Protein AF-A0A959PHQ9-F1 (afdb_monomer)

pLDDT: mean 73.98, std 21.12, range [24.84, 98.12]

Nearest PDB structures (foldseek):
  8h3a-assembly1_A  TM=4.394E-01  e=6.788E-02  Homo sapiens
  4lct-assembly1_A  TM=4.078E-01  e=4.880E-01  Arabidopsis thaliana
  8j8p-assembly1_C  TM=3.033E-01  e=2.342E-01  Saccharomyces eubayanus
  4d10-assembly1_I  TM=3.533E-01  e=3.880E-01  Homo sapiens
  6r7f-assembly1_A  TM=4.132E-01  e=8.861E-01  Homo sapiens

Solvent-accessible surface area (backbone atoms only — not comparable to full-atom values): 18669 Å² total; per-residue (Å²): 144,78,82,89,72,78,91,79,75,90,84,70,70,87,50,95,86,68,54,74,65,62,52,49,54,53,53,50,52,55,42,50,58,48,33,75,76,40,77,82,38,66,59,48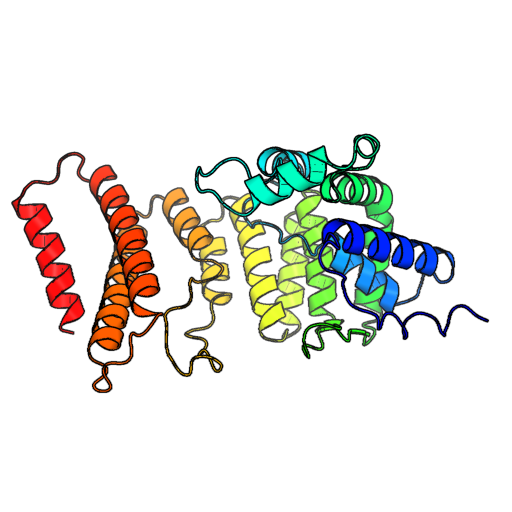,56,50,48,51,51,48,62,72,57,63,61,72,78,60,58,79,66,50,47,85,53,34,75,64,51,53,48,62,73,53,44,77,83,75,77,74,98,72,91,62,68,64,66,53,51,51,58,56,57,72,73,46,93,84,54,84,85,68,79,65,57,65,68,57,54,52,48,55,46,45,72,74,43,46,67,60,53,50,54,53,37,51,50,46,50,75,64,52,58,82,33,84,39,84,50,93,88,46,96,57,69,54,64,45,42,54,29,57,37,27,37,53,47,14,50,52,28,33,62,70,60,37,41,68,61,12,39,51,26,17,51,50,15,52,71,62,66,41,59,72,70,54,36,26,52,26,24,42,55,36,15,22,39,28,42,75,71,69,36,47,70,61,13,48,53,24,45,60,68,32,52,71,86,74,77,73,37,79,89,71,78,40,87,62,86,67,81,55,96,53,47,70,56,52,55,48,43,32,60,75,71,63,39,57,66,63,46,45,53,50,30,48,52,50,18,47,50,30,43,46,54,21,52,55,50,67,63,53,88,83,72,69,83,49,78,58,30,62,54,28,46,51,50,16,52,50,29,44,51,53,30,52,54,53,50,34,74,78,38,79,76,70,50,73,69,55,53,50,49,54,52,50,50,48,52,55,61,66,74,108

Secondary structure (DSSP, 8-state):
--STTSSS---S---TT--HHHHHHHHHHHHHHHHHH-TT-HHHHHHHHHHHH-S---TT--SSS-HHHHHHHTSTT------SHHHHHHHHHHT-TT-TT----HHHHHHHHHHHSHHHHHHHHHHHHHH---EEEE-SSS--EEEE-HHHHHHHHHHHHHHTT-HHHHHHHHHHHHHT---HHHHHHHHHHHHHHHHHTT-HHHHHHHHHHHS-S---BTTTTB------TTHHHHHHHHHHHT-HHHHHHHHHHHHHHHHHHHHHHH--TT----HHHHHHHHHHHHHHHHHHHHHHHHSSS--HHHHHHHHHHHHHHHH-

Foldseek 3Di:
DPPPPPPPDPPDDPDVPNDPLVVLVVVQVVLVVVCVVPVLDLQSLLVNLCSLCVPPPPLACALVCALVVVVVVPPPPDDDPDDDVVVVVVVVVVVDPPCPVPPPPVSVVSSVVCVVCVVVNLVNLVSCLVVQDFHFDDDPPDNDGPTRGNLNSLQSNLVSCRNNVVLVSSLVSLVVSCVVVDDLVSLLSSLSSNLSSCVNVVVLVSSLVSNVRSFPDFDQPPVVNDSDPPPTPCPVVNLVSCVSVVVLVVNLVVLLVQLLSLVLVLVVQVPPPPPPPPPVNVVSVVSSVVSVVVSVVSVCVVVVDDDPVRVVVSVVVSVVSSVD

Radius of gyration: 23.58 Å; Cα contacts (8 Å, |Δi|>4): 271; chains: 1; bounding box: 59×50×62 Å

Mean predicted aligned error: 11.57 Å

Sequence (324 aa):
MACALYLLTFSSEAQPGFDPDDFRSLSFHAVLDSLEEDPHNPKFMWQLSQMVFSVEIHPFTSPEKSISAYIDRYQPFGSSKQDSVFAYFRQMCDMCPNRREWIRNPAIEMNAFLIKHIDELFEDLDWLIEHEPVVEQTSFYYTFVREGNLAAYLIQRGKLHFMTGNTEQALTDFTHALNAQPGKVYYAEACVAAAACHFHKNEFEEALGFIDLAEPVIEYNNLLQTTIPKHYNFEEVRIHLWTQMGDHEQLEGYLFNRWVEYLRHYYDALAEPDGTVNYNAENLLRQAREYENRYYEQVRKRIPEPTREEWVAILQMVVTAMEQ

Structure (mmCIF, N/CA/C/O backbone):
data_AF-A0A959PHQ9-F1
#
_entry.id   AF-A0A959PHQ9-F1
#
loop_
_atom_site.group_PDB
_atom_site.id
_atom_site.type_symbol
_atom_site.label_atom_id
_atom_site.label_alt_id
_atom_site.label_comp_id
_atom_site.label_asym_id
_atom_site.label_entity_id
_atom_site.label_seq_id
_atom_site.pdbx_PDB_ins_code
_atom_site.Cartn_x
_atom_site.Cartn_y
_atom_site.Cartn_z
_atom_site.occupancy
_atom_site.B_iso_or_equiv
_atom_site.auth_seq_id
_atom_site.auth_comp_id
_atom_site.auth_asym_id
_atom_site.auth_atom_id
_atom_site.pdbx_PDB_model_num
ATOM 1 N N . MET A 1 1 ? 28.538 11.932 -31.437 1.00 33.50 1 MET A N 1
ATOM 2 C CA . MET A 1 1 ? 29.513 12.041 -30.320 1.00 33.50 1 MET A CA 1
ATOM 3 C C . MET A 1 1 ? 29.443 13.411 -29.617 1.00 33.50 1 MET A C 1
ATOM 5 O O . MET A 1 1 ? 30.464 13.927 -29.182 1.00 33.50 1 MET A O 1
ATOM 9 N N . ALA A 1 2 ? 28.242 13.998 -29.487 1.00 25.66 2 ALA A N 1
ATOM 10 C CA . ALA A 1 2 ? 28.012 15.297 -28.839 1.00 25.66 2 ALA A CA 1
ATOM 11 C C . ALA A 1 2 ? 26.676 15.372 -28.056 1.00 25.66 2 ALA A C 1
ATOM 13 O O . ALA A 1 2 ? 26.262 16.464 -27.691 1.00 25.66 2 ALA A O 1
ATOM 14 N N . CYS A 1 3 ? 26.039 14.232 -27.747 1.00 27.39 3 CYS A N 1
ATOM 15 C CA . CYS A 1 3 ? 24.859 14.164 -26.864 1.00 27.39 3 CYS A CA 1
ATOM 16 C C . CYS A 1 3 ? 25.226 13.842 -25.397 1.00 27.39 3 CYS A C 1
ATOM 18 O O . CYS A 1 3 ? 24.374 13.807 -24.521 1.00 27.39 3 CYS A O 1
ATOM 20 N N . ALA A 1 4 ? 26.520 13.688 -25.085 1.00 29.66 4 ALA A N 1
ATOM 21 C CA . ALA A 1 4 ? 27.005 13.255 -23.770 1.00 29.66 4 ALA A CA 1
ATOM 22 C C . ALA A 1 4 ? 27.343 14.394 -22.779 1.00 29.66 4 ALA A C 1
ATOM 24 O O . ALA A 1 4 ? 28.067 14.158 -21.816 1.00 29.66 4 ALA A O 1
ATOM 25 N N . LEU A 1 5 ? 26.867 15.632 -22.987 1.00 24.84 5 LEU A N 1
ATOM 26 C CA . LEU A 1 5 ? 27.241 16.758 -22.108 1.00 24.84 5 LEU A CA 1
ATOM 27 C C . LEU A 1 5 ? 26.114 17.704 -21.660 1.00 24.84 5 LEU A C 1
ATOM 29 O O . LEU A 1 5 ? 26.410 18.669 -20.963 1.00 24.84 5 LEU A O 1
ATOM 33 N N . TYR A 1 6 ? 24.842 17.434 -21.972 1.00 26.58 6 TYR A N 1
ATOM 34 C CA . TYR A 1 6 ? 23.741 18.369 -21.663 1.00 26.58 6 TYR A CA 1
ATOM 35 C C . TYR A 1 6 ? 22.737 17.912 -20.592 1.00 26.58 6 TYR A C 1
ATOM 37 O O . TYR A 1 6 ? 21.673 18.502 -20.453 1.00 26.58 6 TYR A O 1
ATOM 45 N N . LEU A 1 7 ? 23.104 16.931 -19.761 1.00 30.09 7 LEU A N 1
ATOM 46 C CA . LEU A 1 7 ? 22.346 16.563 -18.551 1.00 30.09 7 LEU A CA 1
ATOM 47 C C . LEU A 1 7 ? 22.880 17.222 -17.259 1.00 30.09 7 LEU A C 1
ATOM 49 O O . LEU A 1 7 ? 22.422 16.887 -16.172 1.00 30.09 7 LEU A O 1
ATOM 53 N N . LEU A 1 8 ? 23.835 18.163 -17.350 1.00 26.94 8 LEU A N 1
ATOM 54 C CA . LEU A 1 8 ? 24.541 18.726 -16.183 1.00 26.94 8 LEU A CA 1
ATOM 55 C C . LEU A 1 8 ? 24.449 20.251 -15.986 1.00 26.94 8 LEU A C 1
ATOM 57 O O . LEU A 1 8 ? 25.118 20.785 -15.106 1.00 26.94 8 LEU A O 1
ATOM 61 N N . THR A 1 9 ? 23.577 20.964 -16.700 1.00 29.38 9 THR A N 1
ATOM 62 C CA . THR A 1 9 ? 23.295 22.383 -16.402 1.00 29.38 9 THR A CA 1
ATOM 63 C C . THR A 1 9 ? 21.831 22.739 -16.655 1.00 29.38 9 THR A C 1
ATOM 65 O O . THR A 1 9 ? 21.512 23.426 -17.617 1.00 29.38 9 THR A O 1
ATOM 68 N N . PHE A 1 10 ? 20.939 22.326 -15.756 1.00 34.03 10 PHE A N 1
ATOM 69 C CA . PHE A 1 10 ? 19.703 23.075 -15.489 1.00 34.03 10 PHE A CA 1
ATOM 70 C C . PHE A 1 10 ? 19.737 23.579 -14.041 1.00 34.03 10 PHE A C 1
ATOM 72 O O . PHE A 1 10 ? 18.873 23.308 -13.216 1.00 34.03 10 PHE A O 1
ATOM 79 N N . SER A 1 11 ? 20.806 24.323 -13.734 1.00 32.97 11 SER A N 1
ATOM 80 C CA . SER A 1 11 ? 20.856 25.257 -12.616 1.00 32.97 11 SER A CA 1
ATOM 81 C C . SER A 1 11 ? 20.457 26.642 -13.126 1.00 32.97 11 SER A C 1
ATOM 83 O O . SER A 1 11 ? 21.297 27.464 -13.486 1.00 32.97 11 SER A O 1
ATOM 85 N N . SER A 1 12 ? 19.165 26.907 -13.158 1.00 26.64 12 SER A N 1
ATOM 86 C CA . SER A 1 12 ? 18.654 28.249 -12.903 1.00 26.64 12 SER A CA 1
ATOM 87 C C . SER A 1 12 ? 17.207 28.057 -12.513 1.00 26.64 12 SER A C 1
ATOM 89 O O . SER A 1 12 ? 16.392 27.813 -13.390 1.00 26.64 12 SER A O 1
ATOM 91 N N . GLU A 1 13 ? 16.971 28.054 -11.201 1.00 32.03 13 GLU A N 1
ATOM 92 C CA . GLU A 1 13 ? 15.701 28.361 -10.544 1.00 32.03 13 GLU A CA 1
ATOM 93 C C . GLU A 1 13 ? 14.464 27.822 -11.273 1.00 32.03 13 GLU A C 1
ATOM 95 O O . GLU A 1 13 ? 14.050 28.375 -12.290 1.00 32.03 13 GLU A O 1
ATOM 100 N N . ALA A 1 14 ? 13.795 26.811 -10.706 1.00 35.97 14 ALA A N 1
ATOM 101 C CA . ALA A 1 14 ? 12.357 26.695 -10.921 1.00 35.97 14 ALA A CA 1
ATOM 102 C C . ALA A 1 14 ? 11.762 28.063 -10.557 1.00 35.97 14 ALA A C 1
ATOM 104 O O . ALA A 1 14 ? 11.619 28.398 -9.380 1.00 35.97 14 ALA A O 1
ATOM 105 N N . GLN A 1 15 ? 11.564 28.910 -11.569 1.00 35.09 15 GLN A N 1
ATOM 106 C CA . GLN A 1 15 ? 11.041 30.242 -11.363 1.00 35.09 15 GLN A CA 1
ATOM 107 C C . GLN A 1 15 ? 9.663 30.059 -10.729 1.00 35.09 15 GLN A C 1
ATOM 109 O O . GLN A 1 15 ? 8.960 29.103 -11.079 1.00 35.09 15 GLN A O 1
ATOM 114 N N . PRO A 1 16 ? 9.257 30.927 -9.791 1.00 33.28 16 PRO A N 1
ATOM 115 C CA . PRO A 1 16 ? 7.892 30.915 -9.291 1.00 33.28 16 PRO A CA 1
ATOM 116 C C . PRO A 1 16 ? 6.919 30.897 -10.483 1.00 33.28 16 PRO A C 1
ATOM 118 O O . PRO A 1 16 ? 6.881 31.852 -11.256 1.00 33.28 16 PRO A O 1
ATOM 121 N N . GLY A 1 17 ? 6.193 29.788 -10.667 1.00 45.41 17 GLY A N 1
ATOM 122 C CA . GLY A 1 17 ? 5.304 29.571 -11.816 1.00 45.41 17 GLY A CA 1
ATOM 123 C C . GLY A 1 17 ? 5.674 28.428 -12.773 1.00 45.41 17 GLY A C 1
ATOM 124 O O . GLY A 1 17 ? 4.981 28.272 -13.773 1.00 45.41 17 GLY A O 1
ATOM 125 N N . PHE A 1 18 ? 6.715 27.632 -12.501 1.00 41.50 18 PHE A N 1
ATOM 126 C CA . PHE A 1 18 ? 6.993 26.413 -13.276 1.00 41.50 18 PHE A CA 1
ATOM 127 C C . PHE A 1 18 ? 6.036 25.273 -12.885 1.00 41.50 18 PHE A C 1
ATOM 129 O O . PHE A 1 18 ? 5.930 24.938 -11.704 1.00 41.50 18 PHE A O 1
ATOM 136 N N . ASP A 1 19 ? 5.344 24.692 -13.866 1.00 54.09 19 ASP A N 1
ATOM 137 C CA . ASP A 1 19 ? 4.388 23.598 -13.666 1.00 54.09 19 ASP A CA 1
ATOM 138 C C . ASP A 1 19 ? 5.132 22.243 -13.575 1.00 54.09 19 ASP A C 1
ATOM 140 O O . ASP A 1 19 ? 5.888 21.897 -14.491 1.00 54.09 19 ASP A O 1
ATOM 144 N N . PRO A 1 20 ? 4.970 21.463 -12.488 1.00 49.44 20 PRO A N 1
ATOM 145 C CA . PRO A 1 20 ? 5.535 20.118 -12.375 1.00 49.44 20 PRO A CA 1
ATOM 146 C C . PRO A 1 20 ? 5.127 19.165 -13.510 1.00 49.44 20 PRO A C 1
ATOM 148 O O . PRO A 1 20 ? 5.899 18.263 -13.844 1.00 49.44 20 PRO A O 1
ATOM 151 N N . ASP A 1 21 ? 3.953 19.359 -14.113 1.00 51.59 21 ASP A N 1
ATOM 152 C CA . ASP A 1 21 ? 3.464 18.519 -15.207 1.00 51.59 21 ASP A CA 1
ATOM 153 C C . ASP A 1 21 ? 4.173 18.846 -16.534 1.00 51.59 21 ASP A C 1
ATOM 155 O O . ASP A 1 21 ? 4.591 17.927 -17.248 1.00 51.59 21 ASP A O 1
ATOM 159 N N . ASP A 1 22 ? 4.436 20.133 -16.806 1.00 58.94 22 ASP A N 1
ATOM 160 C CA . ASP A 1 22 ? 5.264 20.574 -17.944 1.00 58.94 22 ASP A CA 1
ATOM 161 C C . ASP A 1 22 ? 6.685 19.981 -17.836 1.00 58.94 22 ASP A C 1
ATOM 163 O O . ASP A 1 22 ? 7.265 19.522 -18.825 1.00 58.94 22 ASP A O 1
ATOM 167 N N . PHE A 1 23 ? 7.246 19.925 -16.621 1.00 61.34 23 PHE A N 1
ATOM 168 C CA . PHE A 1 23 ? 8.565 19.330 -16.379 1.00 61.34 23 PHE A CA 1
ATOM 169 C C . PHE A 1 23 ? 8.604 17.824 -16.681 1.00 61.34 23 PHE A C 1
ATOM 171 O O . PHE A 1 23 ? 9.570 17.327 -17.273 1.00 61.34 23 PHE A O 1
ATOM 178 N N . ARG A 1 24 ? 7.564 17.085 -16.275 1.00 61.69 24 ARG A N 1
ATOM 179 C CA . ARG A 1 24 ? 7.463 15.636 -16.511 1.00 61.69 24 ARG A CA 1
ATOM 180 C C . ARG A 1 24 ? 7.343 15.316 -17.995 1.00 61.69 24 ARG A C 1
ATOM 182 O O . ARG A 1 24 ? 8.049 14.428 -18.462 1.00 61.69 24 ARG A O 1
ATOM 189 N N . SER A 1 25 ? 6.520 16.064 -18.730 1.00 65.56 25 SER A N 1
ATOM 190 C CA . SER A 1 25 ? 6.373 15.900 -20.181 1.00 65.56 25 SER A CA 1
ATOM 191 C C . SER A 1 25 ? 7.695 16.152 -20.921 1.00 65.56 25 SER A C 1
ATOM 193 O O . SER A 1 25 ? 8.125 15.318 -21.718 1.00 65.56 25 SER A O 1
ATOM 195 N N . LEU A 1 26 ? 8.412 17.236 -20.596 1.00 70.12 26 LEU A N 1
ATOM 196 C CA . LEU A 1 26 ? 9.724 17.526 -21.193 1.00 70.12 26 LEU A CA 1
ATOM 197 C C . LEU A 1 26 ? 10.764 16.441 -20.886 1.00 70.12 26 LEU A C 1
ATOM 199 O O . LEU A 1 26 ? 11.524 16.042 -21.767 1.00 70.12 26 LEU A O 1
ATOM 203 N N . SER A 1 27 ? 10.783 15.948 -19.646 1.00 71.81 27 SER A N 1
ATOM 204 C CA . SER A 1 27 ? 11.688 14.868 -19.238 1.00 71.81 27 SER A CA 1
ATOM 205 C C . SER A 1 27 ? 11.380 13.564 -19.976 1.00 71.81 27 SER A C 1
ATOM 207 O O . SER A 1 27 ? 12.302 12.863 -20.381 1.00 71.81 27 SER A O 1
ATOM 209 N N . PHE A 1 28 ? 10.097 13.261 -20.178 1.00 73.25 28 PHE A N 1
ATOM 210 C CA . PHE A 1 28 ? 9.642 12.085 -20.911 1.00 73.25 28 PHE A CA 1
ATOM 211 C C . PHE A 1 28 ? 10.089 12.119 -22.375 1.00 73.25 28 PHE A C 1
ATOM 213 O O . PHE A 1 28 ? 10.723 11.175 -22.840 1.00 73.25 28 PHE A O 1
ATOM 220 N N . HIS A 1 29 ? 9.855 13.230 -23.079 1.00 73.25 29 HIS A N 1
ATOM 221 C CA . HIS A 1 29 ? 10.308 13.381 -24.464 1.00 73.25 29 HIS A CA 1
ATOM 222 C C . HIS A 1 29 ? 11.832 13.308 -24.599 1.00 73.25 29 HIS A C 1
ATOM 224 O O . HIS A 1 29 ? 12.322 12.620 -25.483 1.00 73.25 29 HIS A O 1
ATOM 230 N N . ALA A 1 30 ? 12.587 13.918 -23.681 1.00 76.62 30 ALA A N 1
ATOM 231 C CA . ALA A 1 30 ? 14.047 13.832 -23.704 1.00 76.62 30 ALA A CA 1
ATOM 232 C C . ALA A 1 30 ? 14.567 12.391 -23.532 1.00 76.62 30 ALA A C 1
ATOM 234 O O . ALA A 1 30 ? 15.577 12.024 -24.135 1.00 76.62 30 ALA A O 1
ATOM 235 N N . VAL A 1 31 ? 13.893 11.569 -22.719 1.00 77.44 31 VAL A N 1
ATOM 236 C CA . VAL A 1 31 ? 14.221 10.141 -22.584 1.00 77.44 31 VAL A CA 1
ATOM 237 C C . VAL A 1 31 ? 13.897 9.383 -23.870 1.00 77.44 31 VAL A C 1
ATOM 239 O O . VAL A 1 31 ? 14.725 8.587 -24.304 1.00 77.44 31 VAL A O 1
ATOM 242 N N . LEU A 1 32 ? 12.751 9.655 -24.504 1.00 75.50 32 LEU A N 1
ATOM 243 C CA . LEU A 1 32 ? 12.389 9.035 -25.784 1.00 75.50 32 LEU A CA 1
ATOM 244 C C . LEU A 1 32 ? 13.387 9.378 -26.892 1.00 75.50 32 LEU A C 1
ATOM 246 O O . LEU A 1 32 ? 13.911 8.466 -27.521 1.00 75.50 32 LEU A O 1
ATOM 250 N N . ASP A 1 33 ? 13.719 10.658 -27.068 1.00 79.69 33 ASP A N 1
ATOM 251 C CA . ASP A 1 33 ? 14.710 11.099 -28.059 1.00 79.69 33 ASP A CA 1
ATOM 252 C C . ASP A 1 33 ? 16.070 10.414 -27.820 1.00 79.69 33 ASP A C 1
ATOM 254 O O . ASP A 1 33 ? 16.763 10.016 -28.755 1.00 79.69 33 ASP A O 1
ATOM 258 N N . SER A 1 34 ? 16.447 10.220 -26.550 1.00 83.69 34 SER A N 1
ATOM 259 C CA . SER A 1 34 ? 17.692 9.532 -26.190 1.00 83.69 34 SER A CA 1
ATOM 260 C C . SER A 1 34 ? 17.655 8.030 -26.498 1.00 83.69 34 SER A C 1
ATOM 262 O O . SER A 1 34 ? 18.682 7.465 -26.872 1.00 83.69 34 SER A O 1
ATOM 264 N N . LEU A 1 35 ? 16.495 7.380 -26.360 1.00 78.38 35 LEU A N 1
ATOM 265 C CA . LEU A 1 35 ? 16.296 5.978 -26.745 1.00 78.38 35 LEU A CA 1
ATOM 266 C C . LEU A 1 35 ? 16.252 5.799 -28.265 1.00 78.38 35 LEU A C 1
ATOM 268 O O . LEU A 1 35 ? 16.704 4.772 -28.757 1.00 78.38 35 LEU A O 1
ATOM 272 N N . GLU A 1 36 ? 15.785 6.790 -29.030 1.00 82.00 36 GLU A N 1
ATOM 273 C CA . GLU A 1 36 ? 15.906 6.758 -30.494 1.00 82.00 36 GLU A CA 1
ATOM 274 C C . GLU A 1 36 ? 17.379 6.770 -30.943 1.00 82.00 36 GLU A C 1
ATOM 276 O O . GLU A 1 36 ? 17.738 6.111 -31.923 1.00 82.00 36 GLU A O 1
ATOM 281 N N . GLU A 1 37 ? 18.246 7.492 -30.222 1.00 88.56 37 GLU A N 1
ATOM 282 C CA . GLU A 1 37 ? 19.689 7.520 -30.491 1.00 88.56 37 GLU A CA 1
ATOM 283 C C . GLU A 1 37 ? 20.429 6.265 -29.992 1.00 88.56 37 GLU A C 1
ATOM 285 O O . GLU A 1 37 ? 21.365 5.806 -30.654 1.00 88.56 37 GLU A O 1
ATOM 290 N N . ASP A 1 38 ? 20.041 5.724 -28.832 1.00 90.06 38 ASP A N 1
ATOM 291 C CA . ASP A 1 38 ? 20.668 4.564 -28.183 1.00 90.06 38 ASP A CA 1
ATOM 292 C C . ASP A 1 38 ? 19.610 3.631 -27.547 1.00 90.06 38 ASP A C 1
ATOM 294 O O . ASP A 1 38 ? 19.384 3.685 -26.330 1.00 90.06 38 ASP A O 1
ATOM 298 N N . PRO A 1 39 ? 18.968 2.752 -28.349 1.00 85.50 39 PRO A N 1
ATOM 299 C CA . PRO A 1 39 ? 17.821 1.948 -27.907 1.00 85.50 39 PRO A CA 1
ATOM 300 C C . PRO A 1 39 ? 18.112 0.980 -26.761 1.00 85.50 39 PRO A C 1
ATOM 302 O O . PRO A 1 39 ? 17.210 0.599 -26.031 1.00 85.50 39 PRO A O 1
ATOM 305 N N . HIS A 1 40 ? 19.372 0.578 -26.579 1.00 86.00 40 HIS A N 1
ATOM 306 C CA . HIS A 1 40 ? 19.764 -0.404 -25.564 1.00 86.00 40 HIS A CA 1
ATOM 307 C C . HIS A 1 40 ? 20.443 0.234 -24.352 1.00 86.00 40 HIS A C 1
ATOM 309 O O . HIS A 1 40 ? 21.145 -0.441 -23.596 1.00 86.00 40 HIS A O 1
ATOM 315 N N . ASN A 1 41 ? 20.268 1.541 -24.149 1.00 89.31 41 ASN A N 1
ATOM 316 C CA . ASN A 1 41 ? 20.853 2.214 -23.004 1.00 89.31 41 ASN A CA 1
ATOM 317 C C . ASN A 1 41 ? 20.111 1.837 -21.704 1.00 89.31 41 ASN A C 1
ATOM 319 O O . ASN A 1 41 ? 18.978 2.287 -21.495 1.00 89.31 41 ASN A O 1
ATOM 323 N N . PRO A 1 42 ? 20.734 1.093 -20.766 1.00 82.19 42 PRO A N 1
ATOM 324 C CA . PRO A 1 42 ? 20.053 0.607 -19.562 1.00 82.19 42 PRO A CA 1
ATOM 325 C C . PRO A 1 42 ? 19.524 1.739 -18.682 1.00 82.19 42 PRO A C 1
ATOM 327 O O . PRO A 1 42 ? 18.502 1.592 -18.012 1.00 82.19 42 PRO A O 1
ATOM 330 N N . LYS A 1 43 ? 20.197 2.896 -18.693 1.00 83.31 43 LYS A N 1
ATOM 331 C CA . LYS A 1 43 ? 19.777 4.062 -17.919 1.00 83.31 43 LYS A CA 1
ATOM 332 C C . LYS A 1 43 ? 18.496 4.667 -18.482 1.00 83.31 43 LYS A C 1
ATOM 334 O O . LYS A 1 43 ? 17.607 4.984 -17.695 1.00 83.31 43 LYS A O 1
ATOM 339 N N . PHE A 1 44 ? 18.397 4.831 -19.801 1.00 83.94 44 PHE A N 1
ATOM 340 C CA . PHE A 1 44 ? 17.207 5.416 -20.419 1.00 83.94 44 PHE A CA 1
ATOM 341 C C . PHE A 1 44 ? 16.018 4.450 -20.392 1.00 83.94 44 PHE A C 1
ATOM 343 O O . PHE A 1 44 ? 14.925 4.890 -20.048 1.00 83.94 44 PHE A O 1
ATOM 350 N N . MET A 1 45 ? 16.234 3.143 -20.599 1.00 78.44 45 MET A N 1
ATOM 351 C CA . MET A 1 45 ? 15.188 2.119 -20.418 1.00 78.44 45 MET A CA 1
ATOM 352 C C . MET A 1 45 ? 14.652 2.120 -18.977 1.00 78.44 45 MET A C 1
ATOM 354 O O . MET A 1 45 ? 13.442 2.174 -18.733 1.00 78.44 45 MET A O 1
ATOM 358 N N . TRP A 1 46 ? 15.551 2.163 -17.986 1.00 82.88 46 TRP A N 1
ATOM 359 C CA . TRP A 1 46 ? 15.144 2.267 -16.586 1.00 82.88 46 TRP A CA 1
ATOM 360 C C . TRP A 1 46 ? 14.398 3.575 -16.290 1.00 82.88 46 TRP A C 1
ATOM 362 O O . TRP A 1 46 ? 13.364 3.560 -15.626 1.00 82.88 46 TRP A O 1
ATOM 372 N N . GLN A 1 47 ? 14.872 4.713 -16.801 1.00 79.00 47 GLN A N 1
ATOM 373 C CA . GLN A 1 47 ? 14.197 6.001 -16.619 1.00 79.00 47 GLN A CA 1
ATOM 374 C C . GLN A 1 47 ? 12.807 6.023 -17.257 1.00 79.00 47 GLN A C 1
ATOM 376 O O . GLN A 1 47 ? 11.874 6.503 -16.614 1.00 79.00 47 GLN A O 1
ATOM 381 N N . LEU A 1 48 ? 12.654 5.476 -18.464 1.00 79.94 48 LEU A N 1
ATOM 382 C CA . LEU A 1 48 ? 11.366 5.364 -19.139 1.00 79.94 48 LEU A CA 1
ATOM 383 C C . LEU A 1 48 ? 10.396 4.518 -18.312 1.00 79.94 48 LEU A C 1
ATOM 385 O O . LEU A 1 48 ? 9.294 4.981 -18.022 1.00 79.94 48 LEU A O 1
ATOM 389 N N . SER A 1 49 ? 10.820 3.336 -17.849 1.00 77.12 49 SER A N 1
ATOM 390 C CA . SER A 1 49 ? 9.968 2.491 -17.001 1.00 77.12 49 SER A CA 1
ATOM 391 C C . SER A 1 49 ? 9.581 3.201 -15.697 1.00 77.12 49 SER A C 1
ATOM 393 O O . SER A 1 49 ? 8.406 3.230 -15.343 1.00 77.12 49 SER A O 1
ATOM 395 N N . GLN A 1 50 ? 10.513 3.875 -15.014 1.00 76.31 50 GLN A N 1
ATOM 396 C CA . GLN A 1 50 ? 10.177 4.662 -13.823 1.00 76.31 50 GLN A CA 1
ATOM 397 C C . GLN A 1 50 ? 9.185 5.783 -14.129 1.00 76.31 50 GLN A C 1
ATOM 399 O O . GLN A 1 50 ? 8.284 6.001 -13.332 1.00 76.31 50 GLN A O 1
ATOM 404 N N . MET A 1 51 ? 9.309 6.490 -15.255 1.00 73.94 51 MET A N 1
ATOM 405 C CA . MET A 1 51 ? 8.348 7.533 -15.628 1.00 73.94 51 MET A CA 1
ATOM 406 C C . MET A 1 51 ? 6.963 6.937 -15.866 1.00 73.94 51 MET A C 1
ATOM 408 O O . MET A 1 51 ? 5.993 7.407 -15.273 1.00 73.94 51 MET A O 1
ATOM 412 N N . VAL A 1 52 ? 6.893 5.862 -16.648 1.00 71.00 52 VAL A N 1
ATOM 413 C CA . VAL A 1 52 ? 5.667 5.129 -16.976 1.00 71.00 52 VAL A CA 1
ATOM 414 C C . VAL A 1 52 ? 4.950 4.611 -15.722 1.00 71.00 52 VAL A C 1
ATOM 416 O O . VAL A 1 52 ? 3.737 4.772 -15.602 1.00 71.00 52 VAL A O 1
ATOM 419 N N . PHE A 1 53 ? 5.691 4.056 -14.761 1.00 69.62 53 PHE A N 1
ATOM 420 C CA . PHE A 1 53 ? 5.142 3.441 -13.545 1.00 69.62 53 PHE A CA 1
ATOM 421 C C . PHE A 1 53 ? 5.288 4.307 -12.281 1.00 69.62 53 PHE A C 1
ATOM 423 O O . PHE A 1 53 ? 5.055 3.822 -11.171 1.00 69.62 53 PHE A O 1
ATOM 430 N N . SER A 1 54 ? 5.670 5.584 -12.427 1.00 62.12 54 SER A N 1
ATOM 431 C CA . SER A 1 54 ? 5.722 6.561 -11.322 1.00 62.12 54 SER A CA 1
ATOM 432 C C . SER A 1 54 ? 4.335 6.913 -10.793 1.00 62.12 54 SER A C 1
ATOM 434 O O . SER A 1 54 ? 4.198 7.428 -9.684 1.00 62.12 54 SER A O 1
ATOM 436 N N . VAL A 1 55 ? 3.301 6.629 -11.585 1.00 52.31 55 VAL A N 1
ATOM 437 C CA . VAL A 1 55 ? 1.924 6.610 -11.120 1.00 52.31 55 VAL A CA 1
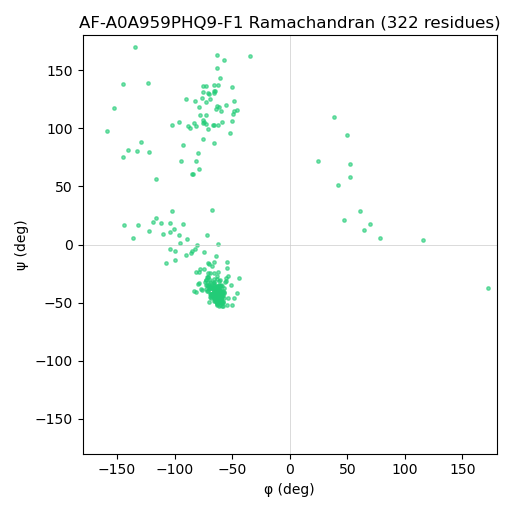ATOM 438 C C . VAL A 1 55 ? 1.766 5.330 -10.310 1.00 52.31 55 VAL A C 1
ATOM 440 O O . VAL A 1 55 ? 1.754 4.236 -10.872 1.00 52.31 55 VAL A O 1
ATOM 443 N N . GLU A 1 56 ? 1.706 5.466 -8.985 1.00 52.69 56 GLU A N 1
ATOM 444 C CA . GLU A 1 56 ? 1.447 4.341 -8.089 1.00 52.69 56 GLU A CA 1
ATOM 445 C C . GLU A 1 56 ? 0.238 3.557 -8.612 1.00 52.69 56 GLU A C 1
ATOM 447 O O . GLU A 1 56 ? -0.839 4.128 -8.814 1.00 52.69 56 GLU A O 1
ATOM 452 N N . ILE A 1 57 ? 0.413 2.251 -8.862 1.00 49.44 57 ILE A N 1
ATOM 453 C CA . ILE A 1 57 ? -0.736 1.374 -9.073 1.00 49.44 57 ILE A CA 1
ATOM 454 C C . ILE A 1 57 ? -1.503 1.421 -7.767 1.00 49.44 57 ILE A C 1
ATOM 456 O O . ILE A 1 57 ? -1.097 0.804 -6.783 1.00 49.44 57 ILE A O 1
ATOM 460 N N . HIS A 1 58 ? -2.603 2.166 -7.748 1.00 54.62 58 HIS A N 1
ATOM 461 C CA . HIS A 1 58 ? -3.508 2.085 -6.626 1.00 54.62 58 HIS A CA 1
ATOM 462 C C . HIS A 1 58 ? -4.003 0.632 -6.600 1.00 54.62 58 HIS A C 1
ATOM 464 O O . HIS A 1 58 ? -4.628 0.211 -7.584 1.00 54.62 58 HIS A O 1
ATOM 470 N N . PRO A 1 59 ? -3.744 -0.138 -5.526 1.00 47.69 59 PRO A N 1
ATOM 471 C CA . PRO A 1 59 ? -3.820 -1.608 -5.514 1.00 47.69 59 PRO A CA 1
ATOM 472 C C . PRO A 1 59 ? -5.214 -2.199 -5.801 1.00 47.69 59 PRO A C 1
ATOM 474 O O . PRO A 1 59 ? -5.386 -3.409 -5.826 1.00 47.69 59 PRO A O 1
ATOM 477 N N . PHE A 1 60 ? -6.218 -1.356 -6.049 1.00 54.56 60 PHE A N 1
ATOM 478 C CA . PHE A 1 60 ? -7.617 -1.736 -6.258 1.00 54.56 60 PHE A CA 1
ATOM 479 C C . PHE A 1 60 ? -8.249 -1.082 -7.484 1.00 54.56 60 PHE A C 1
ATOM 481 O O . PHE A 1 60 ? -9.475 -1.014 -7.619 1.00 54.56 60 PHE A O 1
ATOM 488 N N . THR A 1 61 ? -7.423 -0.549 -8.377 1.00 55.50 61 THR A N 1
ATOM 489 C CA . THR A 1 61 ? -7.885 -0.243 -9.726 1.00 55.50 61 THR A CA 1
ATOM 490 C C . THR A 1 61 ? -8.050 -1.564 -10.464 1.00 55.50 61 THR A C 1
ATOM 492 O O . THR A 1 61 ? -7.140 -2.384 -10.506 1.00 55.50 61 THR A O 1
ATOM 495 N N . SER A 1 62 ? -9.262 -1.823 -10.958 1.00 49.56 62 SER A N 1
ATOM 496 C CA . SER A 1 62 ? -9.533 -3.045 -11.715 1.00 49.56 62 SER A CA 1
ATOM 497 C C . SER A 1 62 ? -8.738 -2.995 -13.030 1.00 49.56 62 SER A C 1
ATOM 499 O O . SER A 1 62 ? -8.857 -1.995 -13.730 1.00 49.56 62 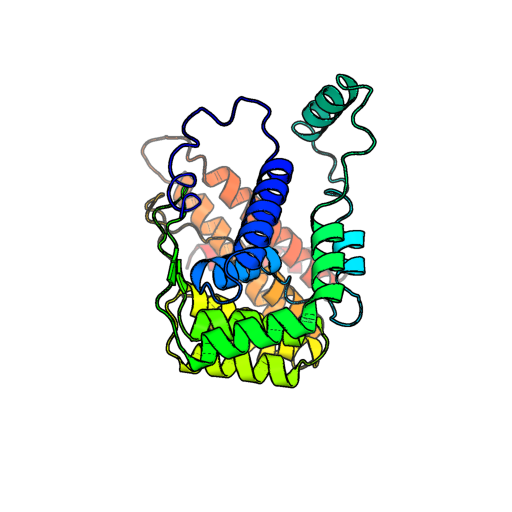SER A O 1
ATOM 501 N N . PRO A 1 63 ? -7.991 -4.050 -13.402 1.00 55.25 63 PRO A N 1
ATOM 502 C CA . PRO A 1 63 ? -7.352 -4.194 -14.713 1.00 55.25 63 PRO A CA 1
ATOM 503 C C . PRO A 1 63 ? -8.327 -3.967 -15.880 1.00 55.25 63 PRO A C 1
ATOM 505 O O . PRO A 1 63 ? -7.970 -3.388 -16.902 1.00 55.25 63 PRO A O 1
ATOM 508 N N . GLU A 1 64 ? -9.589 -4.380 -15.709 1.00 46.06 64 GLU A N 1
ATOM 509 C CA . GLU A 1 64 ? -10.659 -4.261 -16.708 1.00 46.06 64 GLU A CA 1
ATOM 510 C C . GLU A 1 64 ? -11.268 -2.852 -16.762 1.00 46.06 64 GLU A C 1
ATOM 512 O O . GLU A 1 64 ? -11.638 -2.356 -17.831 1.00 46.06 64 GLU A O 1
ATOM 517 N N . LYS A 1 65 ? -11.349 -2.163 -15.615 1.00 50.72 65 LYS A N 1
ATOM 518 C CA . LYS A 1 65 ? -11.619 -0.721 -15.570 1.00 50.72 65 LYS A CA 1
ATOM 519 C C . LYS A 1 65 ? -10.308 -0.021 -15.876 1.00 50.72 65 LYS A C 1
ATOM 521 O O . LYS A 1 65 ? -9.635 0.42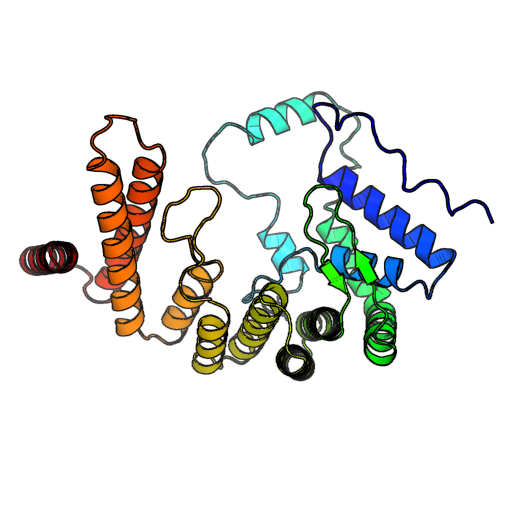6 -14.958 1.00 50.72 65 LYS A O 1
ATOM 526 N N . SER A 1 66 ? -9.985 0.008 -17.167 1.00 50.72 66 SER A N 1
ATOM 527 C CA . SER A 1 66 ? -8.727 0.479 -17.746 1.00 50.72 66 SER A CA 1
ATOM 528 C C . SER A 1 66 ? -8.078 1.655 -17.007 1.00 50.72 66 SER A C 1
ATOM 530 O O . SER A 1 66 ? -8.731 2.449 -16.333 1.00 50.72 66 SER A O 1
ATOM 532 N N . ILE A 1 67 ? -6.790 1.874 -17.250 1.00 47.28 67 ILE A N 1
ATOM 533 C CA . ILE A 1 67 ? -6.106 3.130 -16.909 1.00 47.28 67 ILE A CA 1
ATOM 534 C C . ILE A 1 67 ? -6.958 4.362 -17.299 1.00 47.28 67 ILE A C 1
ATOM 536 O O . ILE A 1 67 ? -6.924 5.362 -16.590 1.00 47.28 67 ILE A O 1
ATOM 540 N N . SER A 1 68 ? -7.814 4.277 -18.335 1.00 43.19 68 SER A N 1
ATOM 541 C CA . SER A 1 68 ? -8.814 5.311 -18.640 1.00 43.19 68 SER A CA 1
ATOM 542 C C . SER A 1 68 ? -9.827 5.528 -17.514 1.00 43.19 68 SER A C 1
ATOM 544 O O . SER A 1 68 ? -10.081 6.672 -17.193 1.00 43.19 68 SER A O 1
ATOM 546 N N . ALA A 1 69 ? -10.372 4.498 -16.865 1.00 48.91 69 ALA A N 1
ATOM 547 C CA . ALA A 1 69 ? -11.282 4.643 -15.727 1.00 48.91 69 ALA A CA 1
ATOM 548 C C . ALA A 1 69 ? -10.576 5.177 -14.469 1.00 48.91 69 ALA A C 1
ATOM 550 O O . ALA A 1 69 ? -11.190 5.904 -13.686 1.00 48.91 69 ALA A O 1
ATOM 551 N N . TYR A 1 70 ? -9.294 4.843 -14.272 1.00 47.59 70 TYR A N 1
ATOM 552 C CA . TYR A 1 70 ? -8.458 5.483 -13.252 1.00 47.59 70 TYR A CA 1
ATOM 553 C C . TYR A 1 70 ? -8.290 6.977 -13.559 1.00 47.59 70 TYR A C 1
ATOM 555 O O . TYR A 1 70 ? -8.620 7.811 -12.725 1.00 47.59 70 TYR A O 1
ATOM 563 N N . ILE A 1 71 ? -7.905 7.330 -14.786 1.00 44.12 71 ILE A N 1
ATOM 564 C CA . ILE A 1 71 ? -7.761 8.719 -15.243 1.00 44.12 71 ILE A CA 1
ATOM 565 C C . ILE A 1 71 ? -9.101 9.475 -15.246 1.00 44.12 71 ILE A C 1
ATOM 567 O O . ILE A 1 71 ? -9.128 10.647 -14.895 1.00 44.12 71 ILE A O 1
ATOM 571 N N . ASP A 1 72 ? -10.217 8.828 -15.579 1.00 47.97 72 ASP A N 1
ATOM 572 C CA . ASP A 1 72 ? -11.560 9.420 -15.587 1.00 47.97 72 ASP A CA 1
ATOM 573 C C . ASP A 1 72 ? -12.053 9.678 -14.157 1.00 47.97 72 ASP A C 1
ATOM 575 O O . ASP A 1 72 ? -12.697 10.693 -13.889 1.00 47.97 72 ASP A O 1
ATOM 579 N N . ARG A 1 73 ? -11.710 8.795 -13.206 1.00 45.56 73 ARG A N 1
ATOM 580 C CA . ARG A 1 73 ? -11.956 8.999 -11.769 1.00 45.56 73 ARG A CA 1
ATOM 581 C C . ARG A 1 73 ? -11.046 10.080 -11.177 1.00 45.56 73 ARG A C 1
ATOM 583 O O . ARG A 1 73 ? -11.451 10.751 -10.232 1.00 45.56 73 ARG A O 1
ATOM 590 N N . TYR A 1 74 ? -9.865 10.265 -11.763 1.00 43.09 74 TYR A N 1
ATOM 591 C CA . TYR A 1 74 ? -8.898 11.322 -11.465 1.00 43.09 74 TYR A CA 1
ATOM 592 C C . TYR A 1 74 ? -8.914 12.462 -12.511 1.00 43.09 74 TYR A C 1
ATOM 594 O O . TYR A 1 74 ? -7.915 13.164 -12.683 1.00 43.09 74 TYR A O 1
ATOM 602 N N . GLN A 1 75 ? -10.063 12.721 -13.161 1.00 39.72 75 GLN A N 1
ATOM 603 C CA . GLN A 1 75 ? -10.358 14.045 -13.730 1.00 39.72 75 GLN A CA 1
ATOM 604 C C . GLN A 1 75 ? -10.103 15.087 -12.627 1.00 39.72 75 GLN A C 1
ATOM 606 O O . GLN A 1 75 ? -10.458 14.836 -11.472 1.00 39.72 75 GLN A O 1
ATOM 611 N N . PRO A 1 76 ? -9.425 16.204 -12.950 1.00 35.97 76 PRO A N 1
ATOM 612 C CA . PRO A 1 76 ? -8.468 16.866 -12.062 1.00 35.97 76 PRO A CA 1
ATOM 613 C C . PRO A 1 76 ? -9.056 17.041 -10.669 1.00 35.97 76 PRO A C 1
ATOM 615 O O . PRO A 1 76 ? -10.050 17.750 -10.545 1.00 35.97 76 PRO A O 1
ATOM 618 N N . PHE A 1 77 ? -8.470 16.377 -9.663 1.00 34.75 77 PHE A N 1
ATOM 619 C CA . PHE A 1 77 ? -8.754 16.559 -8.233 1.00 34.75 77 PHE A CA 1
ATOM 620 C C . PHE A 1 77 ? -10.159 17.131 -7.953 1.00 34.75 77 PHE A C 1
ATOM 622 O O . PHE A 1 77 ? -10.333 18.305 -7.619 1.00 34.75 77 PHE A O 1
ATOM 629 N N . GLY A 1 78 ? -11.185 16.307 -8.169 1.00 30.64 78 GLY A N 1
ATOM 630 C CA . GLY A 1 78 ? -12.580 16.703 -8.024 1.00 30.64 78 GLY A CA 1
ATOM 631 C C . GLY A 1 78 ? -12.967 17.027 -6.579 1.00 30.64 78 GLY A C 1
ATOM 632 O O . GLY A 1 78 ? -13.254 16.142 -5.782 1.00 30.64 78 GLY A O 1
ATOM 633 N N . SER A 1 79 ? -13.062 18.325 -6.287 1.00 32.38 79 SER A N 1
ATOM 634 C CA . SER A 1 79 ? -14.046 18.939 -5.385 1.00 32.38 79 SER A CA 1
ATOM 635 C C . SER A 1 79 ? -14.187 18.362 -3.967 1.00 32.38 79 SER A C 1
ATOM 637 O O . SER A 1 79 ? -15.265 17.903 -3.586 1.00 32.38 79 SER A O 1
ATOM 639 N N . SER A 1 80 ? -13.180 18.544 -3.114 1.00 33.41 80 SER A N 1
ATOM 640 C CA . SER A 1 80 ? -13.499 18.958 -1.745 1.00 33.41 80 SER A CA 1
ATOM 641 C C . SER A 1 80 ? -13.502 20.490 -1.718 1.00 33.41 80 SER A C 1
ATOM 643 O O . SER A 1 80 ? -12.585 21.158 -2.193 1.00 33.41 80 SER A O 1
ATOM 645 N N . LYS A 1 81 ? -14.614 21.074 -1.263 1.00 36.28 81 LYS A N 1
ATOM 646 C CA . LYS A 1 81 ? -14.746 22.518 -1.041 1.00 36.28 81 LYS A CA 1
ATOM 647 C C . LYS A 1 81 ? -13.807 22.920 0.098 1.00 36.28 81 LYS A C 1
ATOM 649 O O . LYS A 1 81 ? -14.249 22.933 1.240 1.00 36.28 81 LYS A O 1
ATOM 654 N N . GLN A 1 82 ? -12.551 23.236 -0.190 1.00 34.56 82 GLN A N 1
ATOM 655 C CA . GLN A 1 82 ? -11.722 24.047 0.699 1.00 34.56 82 GLN A CA 1
ATOM 656 C C . GLN A 1 82 ? -10.653 24.789 -0.109 1.00 34.56 82 GLN A C 1
ATOM 658 O O . GLN A 1 82 ? -9.832 24.211 -0.817 1.00 34.56 82 GLN A O 1
ATOM 663 N N . ASP A 1 83 ? -10.769 26.110 -0.044 1.00 45.94 83 ASP A N 1
ATOM 664 C CA . ASP A 1 83 ? -10.095 27.113 -0.852 1.00 45.94 83 ASP A CA 1
ATOM 665 C C . ASP A 1 83 ? -8.602 27.271 -0.506 1.00 45.94 83 ASP A C 1
ATOM 667 O O . ASP A 1 83 ? -8.233 27.351 0.664 1.00 45.94 83 ASP A O 1
ATOM 671 N N . SER A 1 84 ? -7.744 27.372 -1.532 1.00 38.81 84 SER A N 1
ATOM 672 C CA . SER A 1 84 ? -6.620 28.341 -1.615 1.00 38.81 84 SER A CA 1
ATOM 673 C C . SER A 1 84 ? -5.710 28.088 -2.825 1.00 38.81 84 SER A C 1
ATOM 675 O O . SER A 1 84 ? -5.320 29.041 -3.493 1.00 38.81 84 SER A O 1
ATOM 677 N N . VAL A 1 85 ? -5.443 26.832 -3.195 1.00 34.00 85 VAL A N 1
ATOM 678 C CA . VAL A 1 85 ? -4.546 26.513 -4.328 1.00 34.00 85 VAL A CA 1
ATOM 679 C C . VAL A 1 85 ? -5.270 26.618 -5.676 1.00 34.00 85 VAL A C 1
ATOM 681 O O . VAL A 1 85 ? -4.762 27.218 -6.619 1.00 34.00 85 VAL A O 1
ATOM 684 N N . PHE A 1 86 ? -6.516 26.149 -5.762 1.00 35.56 86 PHE A N 1
ATOM 685 C CA . PHE A 1 86 ? -7.286 26.183 -7.013 1.00 35.56 86 PHE A CA 1
ATOM 686 C C . PHE A 1 86 ? -7.768 27.582 -7.426 1.00 35.56 86 PHE A C 1
ATOM 688 O O . PHE A 1 86 ? -7.861 27.864 -8.619 1.00 35.56 86 PHE A O 1
ATOM 695 N N . ALA A 1 87 ? -8.043 28.481 -6.473 1.00 40.81 87 ALA A N 1
ATOM 696 C CA . ALA A 1 87 ? -8.382 29.875 -6.783 1.00 40.81 87 ALA A CA 1
ATOM 697 C C . ALA A 1 87 ? -7.185 30.614 -7.406 1.00 40.81 87 ALA A C 1
ATOM 699 O O . ALA A 1 87 ? -7.354 31.374 -8.358 1.00 40.81 87 ALA A O 1
ATOM 700 N N . TYR A 1 88 ? -5.977 30.308 -6.926 1.00 39.69 88 TYR A N 1
ATOM 701 C CA . TYR A 1 88 ? -4.721 30.804 -7.478 1.00 39.69 88 TYR A CA 1
ATOM 702 C C . TYR A 1 88 ? -4.443 30.225 -8.879 1.00 39.69 88 TYR A C 1
ATOM 704 O O . TYR A 1 88 ? -4.134 30.975 -9.804 1.00 39.69 88 TYR A O 1
ATOM 712 N N . PHE A 1 89 ? -4.670 28.919 -9.081 1.00 36.38 89 PHE A N 1
ATOM 713 C CA . PHE A 1 89 ? -4.554 28.268 -10.396 1.00 36.38 89 PHE A CA 1
ATOM 714 C C . PHE A 1 89 ? -5.536 28.830 -11.431 1.00 36.38 89 PHE A C 1
ATOM 716 O O . PHE A 1 89 ? -5.149 29.113 -12.561 1.00 36.38 89 PHE A O 1
ATOM 723 N N . ARG A 1 90 ? -6.797 29.063 -11.053 1.00 43.72 90 ARG A N 1
ATOM 724 C CA . ARG A 1 90 ? -7.806 29.624 -11.967 1.00 43.72 90 ARG A CA 1
ATOM 725 C C . ARG A 1 90 ? -7.448 31.046 -12.402 1.00 43.72 90 ARG A C 1
ATOM 727 O O . ARG A 1 90 ? -7.543 31.367 -13.581 1.00 43.72 90 ARG A O 1
ATOM 734 N N . GLN A 1 91 ? -6.957 31.859 -11.466 1.00 45.31 91 GLN A N 1
ATOM 735 C CA . GLN A 1 91 ? -6.505 33.223 -11.736 1.00 45.31 91 GLN A CA 1
ATOM 736 C C . GLN A 1 91 ? -5.257 33.255 -12.637 1.00 45.31 91 GLN A C 1
ATOM 738 O O . GLN A 1 91 ? -5.136 34.144 -13.474 1.00 45.31 91 GLN A O 1
ATOM 743 N N . MET A 1 92 ? -4.368 32.262 -12.527 1.00 41.50 92 MET A N 1
ATOM 744 C CA . MET A 1 92 ? -3.210 32.080 -13.413 1.00 41.50 92 MET A CA 1
ATOM 745 C C . MET A 1 92 ? -3.613 31.629 -14.827 1.00 41.50 92 MET A C 1
ATOM 747 O O . MET A 1 92 ? -3.079 32.141 -15.811 1.00 41.50 92 MET A O 1
ATOM 751 N N . CYS A 1 93 ? -4.597 30.733 -14.955 1.00 44.31 93 CYS A N 1
ATOM 752 C CA . CYS A 1 93 ? -5.114 30.285 -16.252 1.00 44.31 93 CYS A CA 1
ATOM 753 C C . CYS A 1 93 ? -5.874 31.388 -17.010 1.00 44.31 93 CYS A C 1
ATOM 755 O O . CYS A 1 93 ? -5.759 31.479 -18.233 1.00 44.31 93 CYS A O 1
ATOM 757 N N . ASP A 1 94 ? -6.602 32.257 -16.303 1.00 47.56 94 ASP A N 1
ATOM 758 C CA . ASP A 1 94 ? -7.351 33.367 -16.910 1.00 47.56 94 ASP A CA 1
ATOM 759 C C . ASP A 1 94 ? -6.439 34.492 -17.454 1.00 47.56 94 ASP A C 1
ATOM 761 O O . ASP A 1 94 ? -6.876 35.298 -18.278 1.00 47.56 94 ASP A O 1
ATOM 765 N N . MET A 1 95 ? -5.157 34.529 -17.065 1.00 47.06 95 MET A N 1
ATOM 766 C CA . MET A 1 95 ? -4.169 35.504 -17.558 1.00 47.06 95 MET A CA 1
ATOM 767 C C . MET A 1 95 ? -3.471 35.097 -18.871 1.00 47.06 95 MET A C 1
ATOM 769 O O . MET A 1 95 ? -2.765 35.918 -19.458 1.00 47.06 95 MET A O 1
ATOM 773 N N . CYS A 1 96 ? -3.682 33.874 -19.376 1.00 44.03 96 CYS A N 1
ATOM 774 C CA . CYS A 1 96 ? -3.019 33.352 -20.581 1.00 44.03 96 CYS A CA 1
ATOM 775 C C . CYS A 1 96 ? -4.035 32.919 -21.661 1.00 44.03 96 CYS A C 1
ATOM 777 O O . CYS A 1 96 ? -4.283 31.724 -21.844 1.00 44.03 96 CYS A O 1
ATOM 779 N N . PRO A 1 97 ? -4.605 33.861 -22.440 1.00 46.69 97 PRO A N 1
ATOM 780 C CA . PRO A 1 97 ? -5.739 33.600 -23.335 1.00 46.69 97 PRO A CA 1
ATOM 781 C C . PRO A 1 97 ? -5.474 32.623 -24.502 1.00 46.69 97 PRO A C 1
ATOM 783 O O . PRO A 1 97 ? -6.430 32.175 -25.128 1.00 46.69 97 PRO A O 1
ATOM 786 N N . ASN A 1 98 ? -4.218 32.231 -24.762 1.00 47.66 98 ASN A N 1
ATOM 787 C CA . ASN A 1 98 ? -3.832 31.367 -25.891 1.00 47.66 98 ASN A CA 1
ATOM 788 C C . ASN A 1 98 ? -3.374 29.937 -25.511 1.00 47.66 98 ASN A C 1
ATOM 790 O O . ASN A 1 98 ? -2.887 29.219 -26.376 1.00 47.66 98 ASN A O 1
ATOM 794 N N . ARG A 1 99 ? -3.516 29.483 -24.253 1.00 49.06 99 ARG A N 1
ATOM 795 C CA . ARG A 1 99 ? -3.010 28.158 -23.797 1.00 49.06 99 ARG A CA 1
ATOM 796 C C . ARG A 1 99 ? -4.051 27.030 -23.689 1.00 49.06 99 ARG A C 1
ATOM 798 O O . ARG A 1 99 ? -3.754 25.978 -23.133 1.00 49.06 99 ARG A O 1
ATOM 805 N N . ARG A 1 100 ? -5.261 27.189 -24.238 1.00 47.03 100 ARG A N 1
ATOM 806 C CA . ARG A 1 100 ? -6.317 26.151 -24.154 1.00 47.03 100 ARG A CA 1
ATOM 807 C C . ARG A 1 100 ? -5.997 24.845 -24.899 1.00 47.03 100 ARG A C 1
ATOM 809 O O . ARG A 1 100 ? -6.650 23.846 -24.632 1.00 47.03 100 ARG A O 1
ATOM 816 N N . GLU A 1 101 ? -5.000 24.832 -25.782 1.00 44.25 101 GLU A N 1
ATOM 817 C CA . GLU A 1 101 ? -4.597 23.635 -26.541 1.00 44.25 101 GLU A CA 1
ATOM 818 C C . GLU A 1 101 ? -3.522 22.778 -25.839 1.00 44.25 101 GLU A C 1
ATOM 820 O O . GLU A 1 101 ? -3.254 21.667 -26.286 1.00 44.25 101 GLU A O 1
ATOM 825 N N . TRP A 1 102 ? -2.932 23.259 -24.735 1.00 45.16 102 TRP A N 1
ATOM 826 C CA . TRP A 1 102 ? -1.771 22.628 -24.080 1.00 45.16 102 TRP A CA 1
ATOM 827 C C . TRP A 1 102 ? -2.085 21.855 -22.799 1.00 45.16 102 TRP A C 1
ATOM 829 O O . TRP A 1 102 ? -1.205 21.192 -22.267 1.00 45.16 102 TRP A O 1
ATOM 839 N N . ILE A 1 103 ? -3.330 21.858 -22.320 1.00 49.38 103 ILE A N 1
ATOM 840 C CA . ILE A 1 103 ? -3.718 21.002 -21.188 1.00 49.38 103 ILE A CA 1
ATOM 841 C C . ILE A 1 103 ? -4.058 19.612 -21.734 1.00 49.38 103 ILE A C 1
ATOM 843 O O . ILE A 1 103 ? -5.196 19.144 -21.666 1.00 49.38 103 ILE A O 1
ATOM 847 N N . ARG A 1 104 ? -3.076 18.961 -22.360 1.00 53.22 104 ARG A N 1
ATOM 848 C CA . ARG A 1 104 ? -3.149 17.522 -22.578 1.00 53.22 104 ARG A CA 1
ATOM 849 C C . ARG A 1 104 ? -2.765 16.882 -21.259 1.00 53.22 104 ARG A C 1
ATOM 851 O O . ARG A 1 104 ? -1.688 17.130 -20.742 1.00 53.22 104 ARG A O 1
ATOM 858 N N . ASN A 1 105 ? -3.696 16.133 -20.680 1.00 61.03 105 ASN A N 1
ATOM 859 C CA . ASN A 1 105 ? -3.473 15.439 -19.422 1.00 61.03 105 ASN A CA 1
ATOM 860 C C . ASN A 1 105 ? -2.295 14.458 -19.615 1.00 61.03 105 ASN A C 1
ATOM 862 O O . ASN A 1 105 ? -2.458 13.515 -20.396 1.00 61.03 105 ASN A O 1
ATOM 866 N N . PRO A 1 106 ? -1.145 14.646 -18.938 1.00 59.19 106 PRO A N 1
ATOM 867 C CA . PRO A 1 106 ? 0.033 13.796 -19.120 1.00 59.19 106 PRO A CA 1
ATOM 868 C C . PRO A 1 106 ? -0.274 12.314 -18.903 1.00 59.19 106 PRO A C 1
ATOM 870 O O . PRO A 1 106 ? 0.277 11.463 -19.590 1.00 59.19 106 PRO A O 1
ATOM 873 N N . ALA A 1 107 ? -1.230 11.991 -18.026 1.00 56.91 107 ALA A N 1
ATOM 874 C CA . ALA A 1 107 ? -1.664 10.616 -17.814 1.00 56.91 107 ALA A CA 1
ATOM 875 C C . ALA A 1 107 ? -2.344 10.010 -19.056 1.00 56.91 107 ALA A C 1
ATOM 877 O O . ALA A 1 107 ? -2.165 8.828 -19.334 1.00 56.91 107 ALA A O 1
ATOM 878 N N . ILE A 1 108 ? -3.098 10.802 -19.832 1.00 63.00 108 ILE A N 1
ATOM 879 C CA . ILE A 1 108 ? -3.723 10.343 -21.086 1.00 63.00 108 ILE A CA 1
ATOM 880 C C . ILE A 1 108 ? -2.649 10.063 -22.138 1.00 63.00 108 ILE A C 1
ATOM 882 O O . ILE A 1 108 ? -2.721 9.039 -22.816 1.00 63.00 108 ILE A O 1
ATOM 886 N N . GLU A 1 109 ? -1.657 10.946 -22.273 1.00 66.50 109 GLU A N 1
ATOM 887 C CA . GLU A 1 109 ? -0.562 10.752 -23.231 1.00 66.50 109 GLU A CA 1
ATOM 888 C C . GLU A 1 109 ? 0.330 9.570 -22.839 1.00 66.50 109 GLU A C 1
ATOM 890 O O . GLU A 1 109 ? 0.625 8.731 -23.688 1.00 66.50 109 GLU A O 1
ATOM 895 N N . MET A 1 110 ? 0.664 9.432 -21.553 1.00 66.94 110 MET A N 1
ATOM 896 C CA . MET A 1 110 ? 1.390 8.272 -21.026 1.00 66.94 110 MET A CA 1
ATOM 897 C C . MET A 1 110 ? 0.603 6.975 -21.222 1.00 66.94 110 MET A C 1
ATOM 899 O O . MET A 1 110 ? 1.192 5.963 -21.582 1.00 66.94 110 MET A O 1
ATOM 903 N N . ASN A 1 111 ? -0.723 6.989 -21.057 1.00 65.62 111 ASN A N 1
ATOM 904 C CA . ASN A 1 111 ? -1.563 5.823 -21.329 1.00 65.62 111 ASN A CA 1
ATOM 905 C C . ASN A 1 111 ? -1.594 5.462 -22.824 1.00 65.62 111 ASN A C 1
ATOM 907 O O . ASN A 1 111 ? -1.477 4.295 -23.188 1.00 65.62 111 ASN A O 1
ATOM 911 N N . ALA A 1 112 ? -1.737 6.452 -23.707 1.00 72.12 112 ALA A N 1
ATOM 912 C CA . ALA A 1 112 ? -1.699 6.218 -25.149 1.00 72.12 112 ALA A CA 1
ATOM 913 C C . ALA A 1 112 ? -0.331 5.676 -25.595 1.00 72.12 112 ALA A C 1
ATOM 915 O O . ALA A 1 112 ? -0.271 4.772 -26.428 1.00 72.12 112 ALA A O 1
ATOM 916 N N . PHE A 1 113 ? 0.750 6.198 -25.011 1.00 77.81 113 PHE A N 1
ATOM 917 C CA . PHE A 1 113 ? 2.100 5.688 -25.206 1.00 77.81 113 PHE A CA 1
ATOM 918 C C . PHE A 1 113 ? 2.219 4.238 -24.726 1.00 77.81 113 PHE A C 1
ATOM 920 O O . PHE A 1 113 ? 2.601 3.379 -25.512 1.00 77.81 113 PHE A O 1
ATOM 927 N N . LEU A 1 114 ? 1.811 3.960 -23.484 1.00 76.88 114 LEU A N 1
ATOM 928 C CA . LEU A 1 114 ? 1.800 2.625 -22.884 1.00 76.88 114 LEU A CA 1
ATOM 929 C C . LEU A 1 114 ? 1.118 1.597 -23.782 1.00 76.88 114 LEU A C 1
ATOM 931 O O . LEU A 1 114 ? 1.705 0.571 -24.086 1.00 76.88 114 LEU A O 1
ATOM 935 N N . ILE A 1 115 ? -0.103 1.888 -24.238 1.00 75.50 115 ILE A N 1
ATOM 936 C CA . ILE A 1 115 ? -0.873 0.982 -25.101 1.00 75.50 115 ILE A CA 1
ATOM 937 C C . ILE A 1 115 ? -0.157 0.748 -26.435 1.00 75.50 115 ILE A C 1
ATOM 939 O O . ILE A 1 115 ? -0.180 -0.362 -26.959 1.00 75.50 115 ILE A O 1
ATOM 943 N N . LYS A 1 116 ? 0.456 1.791 -27.004 1.00 83.50 116 LYS A N 1
ATOM 944 C CA . LYS A 1 116 ? 1.131 1.711 -28.303 1.00 83.50 116 LYS A CA 1
ATOM 945 C C . LYS A 1 116 ? 2.465 0.958 -28.234 1.00 83.50 116 LYS A C 1
ATOM 947 O O . LYS A 1 116 ? 2.823 0.320 -29.216 1.00 83.50 116 LYS A O 1
ATOM 952 N N . HIS A 1 117 ? 3.170 1.051 -27.111 1.00 85.25 117 HIS A N 1
ATOM 953 C CA . HIS A 1 117 ? 4.550 0.585 -26.945 1.00 85.25 117 HIS A CA 1
ATOM 954 C C . HIS A 1 117 ? 4.670 -0.552 -25.918 1.00 85.25 117 HIS A C 1
ATOM 956 O O . HIS A 1 117 ? 5.727 -0.764 -25.333 1.00 85.25 117 HIS A O 1
ATOM 962 N N . ILE A 1 118 ? 3.581 -1.282 -25.661 1.00 87.25 118 ILE A N 1
ATOM 963 C CA . ILE A 1 118 ? 3.541 -2.261 -24.571 1.00 87.25 118 ILE A CA 1
ATOM 964 C C . ILE A 1 118 ? 4.485 -3.446 -24.778 1.00 87.25 118 ILE A C 1
ATOM 966 O O . ILE A 1 118 ? 5.120 -3.887 -23.824 1.00 87.25 118 ILE A O 1
ATOM 970 N N . ASP A 1 119 ? 4.599 -3.927 -26.016 1.00 90.19 119 ASP A N 1
ATOM 971 C CA . ASP A 1 119 ? 5.468 -5.053 -26.363 1.00 90.19 119 ASP A CA 1
ATOM 972 C C . ASP A 1 119 ? 6.947 -4.651 -26.251 1.00 90.19 119 ASP A C 1
ATOM 974 O O . ASP A 1 119 ? 7.733 -5.370 -25.645 1.00 90.19 119 ASP A O 1
ATOM 978 N N . GLU A 1 120 ? 7.300 -3.451 -26.730 1.00 88.62 120 GLU A N 1
ATOM 979 C CA . GLU A 1 120 ? 8.648 -2.874 -26.599 1.00 88.62 120 GLU A CA 1
ATOM 980 C C . GLU A 1 120 ? 9.044 -2.724 -25.120 1.00 88.62 120 GLU A C 1
ATOM 982 O O . GLU A 1 120 ? 10.152 -3.071 -24.727 1.00 88.62 120 GLU A O 1
ATOM 987 N N . LEU A 1 121 ? 8.109 -2.297 -24.261 1.00 87.56 121 LEU A N 1
ATOM 988 C CA . LEU A 1 121 ? 8.351 -2.201 -22.819 1.00 87.56 121 LEU A CA 1
ATOM 989 C C . LEU A 1 121 ? 8.574 -3.567 -22.156 1.00 87.56 121 LEU A C 1
ATOM 991 O O . LEU A 1 121 ? 9.359 -3.654 -21.210 1.00 87.56 121 LEU A O 1
ATOM 995 N N . PHE A 1 122 ? 7.892 -4.624 -22.610 1.00 92.31 122 PHE A N 1
ATOM 996 C CA . PHE A 1 122 ? 8.175 -5.981 -22.138 1.00 92.31 122 PHE A CA 1
ATOM 997 C C . PHE A 1 122 ? 9.574 -6.430 -22.564 1.00 92.31 122 PHE A C 1
ATOM 999 O O . PHE A 1 122 ? 10.315 -6.922 -21.717 1.00 92.31 122 PHE A O 1
ATOM 1006 N N . GLU A 1 123 ? 9.953 -6.211 -23.825 1.00 91.56 123 GLU A N 1
ATOM 1007 C CA . GLU A 1 123 ? 11.284 -6.559 -24.339 1.00 91.56 123 GLU A CA 1
ATOM 1008 C C . GLU A 1 123 ? 12.404 -5.827 -23.579 1.00 91.56 123 GLU A C 1
ATOM 1010 O O . GLU A 1 123 ? 13.380 -6.456 -23.162 1.00 91.56 123 GLU A O 1
ATOM 1015 N N . ASP A 1 124 ? 12.237 -4.528 -23.314 1.00 89.31 124 ASP A N 1
ATOM 1016 C CA . ASP A 1 124 ? 13.190 -3.729 -22.537 1.00 89.31 124 ASP A CA 1
ATOM 1017 C C . ASP A 1 124 ? 13.340 -4.256 -21.100 1.00 89.31 124 ASP A C 1
ATOM 1019 O O . ASP A 1 124 ? 14.450 -4.374 -20.571 1.00 89.31 124 ASP A O 1
ATOM 1023 N N . LEU A 1 125 ? 12.224 -4.591 -20.442 1.00 91.19 125 LEU A N 1
ATOM 1024 C CA . LEU A 1 125 ? 12.234 -5.121 -19.077 1.00 91.19 125 LEU A CA 1
ATOM 1025 C C . LEU A 1 125 ? 12.809 -6.537 -19.013 1.00 91.19 125 LEU A C 1
ATOM 1027 O O . LEU A 1 125 ? 13.559 -6.836 -18.083 1.00 91.19 125 LEU A O 1
ATOM 1031 N N . ASP A 1 126 ? 12.515 -7.385 -19.996 1.00 95.81 126 ASP A N 1
ATOM 1032 C CA . ASP A 1 126 ? 13.112 -8.712 -20.129 1.00 95.81 126 ASP A CA 1
ATOM 1033 C C . ASP A 1 126 ? 14.630 -8.608 -20.289 1.00 95.81 126 ASP A C 1
ATOM 1035 O O . ASP A 1 126 ? 15.373 -9.309 -19.598 1.00 95.81 126 ASP A O 1
ATOM 1039 N N . TRP A 1 127 ? 15.101 -7.671 -21.117 1.00 93.94 127 TRP A N 1
ATOM 1040 C CA . TRP A 1 127 ? 16.527 -7.412 -21.287 1.00 93.94 127 TRP A CA 1
ATOM 1041 C C . TRP A 1 127 ? 17.184 -6.949 -19.978 1.00 93.94 127 TRP A C 1
ATOM 1043 O O . TRP A 1 127 ? 18.241 -7.469 -19.607 1.00 93.94 127 TRP A O 1
ATOM 1053 N N . LEU A 1 128 ? 16.556 -6.019 -19.244 1.00 91.12 128 LEU A N 1
ATOM 1054 C CA . LEU A 1 128 ? 17.044 -5.541 -17.942 1.00 91.12 128 LEU A CA 1
ATOM 1055 C C . LEU A 1 128 ? 17.098 -6.665 -16.894 1.00 91.12 128 LEU A C 1
ATOM 1057 O O . LEU A 1 128 ? 18.042 -6.719 -16.106 1.00 91.12 128 LEU A O 1
ATOM 1061 N N . ILE A 1 129 ? 16.113 -7.567 -16.890 1.00 94.62 129 ILE A N 1
ATOM 1062 C CA . ILE A 1 129 ? 16.064 -8.731 -15.994 1.00 94.62 129 ILE A CA 1
ATOM 1063 C C . ILE A 1 129 ? 17.155 -9.746 -16.348 1.00 94.62 129 ILE A C 1
ATOM 1065 O O . ILE A 1 129 ? 17.796 -10.274 -15.447 1.00 94.62 129 ILE A O 1
ATOM 1069 N N . GLU A 1 130 ? 17.387 -10.019 -17.634 1.00 95.44 130 GLU A N 1
ATOM 1070 C CA . GLU A 1 130 ? 18.391 -10.995 -18.081 1.00 95.44 130 GLU A CA 1
ATOM 1071 C C . GLU A 1 130 ? 19.831 -10.523 -17.823 1.00 95.44 130 GLU A C 1
ATOM 1073 O O . GLU A 1 130 ? 20.699 -11.328 -17.481 1.00 95.44 130 GLU A O 1
ATOM 1078 N N . HIS A 1 131 ? 20.093 -9.225 -17.987 1.00 93.62 131 HIS A N 1
ATOM 1079 C CA . HIS A 1 131 ? 21.449 -8.672 -17.936 1.00 93.62 131 HIS A CA 1
ATOM 1080 C C . HIS A 1 131 ? 21.804 -8.027 -16.591 1.00 93.62 131 HIS A C 1
ATOM 1082 O O . HIS A 1 131 ? 22.980 -7.742 -16.358 1.00 93.62 131 HIS A O 1
ATOM 1088 N N . GLU A 1 132 ? 20.809 -7.778 -15.734 1.00 92.31 132 GLU A N 1
ATOM 1089 C CA . GLU A 1 132 ? 20.936 -7.166 -14.404 1.00 92.31 132 GLU A CA 1
ATOM 1090 C C . GLU A 1 132 ? 21.916 -5.973 -14.351 1.00 92.31 132 GLU A C 1
ATOM 1092 O O . GLU A 1 132 ? 22.835 -5.946 -13.522 1.00 92.31 132 GLU A O 1
ATOM 1097 N N . PRO A 1 133 ? 21.788 -4.969 -15.241 1.00 88.44 133 PRO A N 1
ATOM 1098 C CA . PRO A 1 133 ? 22.729 -3.861 -15.250 1.00 88.44 133 PRO A CA 1
ATOM 1099 C C . PRO A 1 133 ? 22.608 -3.054 -13.954 1.00 88.44 133 PRO A C 1
ATOM 1101 O O . PRO A 1 133 ? 21.515 -2.724 -13.509 1.00 88.44 133 PRO A O 1
ATOM 1104 N N . VAL A 1 134 ? 23.736 -2.655 -13.368 1.00 82.81 134 VAL A N 1
ATOM 1105 C CA . VAL A 1 134 ? 23.720 -1.729 -12.228 1.00 82.81 134 VAL A CA 1
ATOM 1106 C C . VAL A 1 134 ? 23.433 -0.324 -12.753 1.00 82.81 134 VAL A C 1
ATOM 1108 O O . VAL A 1 134 ? 24.299 0.318 -13.351 1.00 82.81 134 VAL A O 1
ATOM 1111 N N . VAL A 1 135 ? 22.206 0.158 -12.546 1.00 79.25 135 VAL A N 1
ATOM 1112 C CA . VAL A 1 135 ? 21.806 1.518 -12.929 1.00 79.25 135 VAL A CA 1
ATOM 1113 C C . VAL A 1 135 ? 21.787 2.406 -11.692 1.00 79.25 135 VAL A C 1
ATOM 1115 O O . VAL A 1 135 ? 20.847 2.376 -10.898 1.00 79.25 135 VAL A O 1
ATOM 1118 N N . GLU A 1 136 ? 22.820 3.232 -11.537 1.00 74.44 136 GLU A N 1
ATOM 1119 C CA . GLU A 1 136 ? 22.845 4.270 -10.508 1.00 74.44 136 GLU A CA 1
ATOM 1120 C C . GLU A 1 136 ? 21.946 5.438 -10.927 1.00 74.44 136 GLU A C 1
ATOM 1122 O O . GLU A 1 136 ? 22.275 6.227 -11.821 1.00 74.44 136 GLU A O 1
ATOM 1127 N N . GLN A 1 137 ? 20.793 5.570 -10.273 1.00 65.44 137 GLN A N 1
ATOM 1128 C CA . GLN A 1 137 ? 19.924 6.719 -10.470 1.00 65.44 137 GLN A CA 1
ATOM 1129 C C . GLN A 1 137 ? 20.199 7.762 -9.385 1.00 65.44 137 GLN A C 1
ATOM 1131 O O . GLN A 1 137 ? 19.798 7.624 -8.230 1.00 65.44 137 GLN A O 1
ATOM 1136 N N . THR A 1 138 ? 20.882 8.839 -9.764 1.00 58.88 138 THR A N 1
ATOM 1137 C CA . THR A 1 138 ? 21.006 10.039 -8.932 1.00 58.88 138 THR A CA 1
ATOM 1138 C C . THR A 1 138 ? 19.763 10.903 -9.132 1.00 58.88 138 THR A C 1
ATOM 1140 O O . THR A 1 138 ? 19.596 11.545 -10.168 1.00 58.88 138 THR A O 1
ATOM 1143 N N . SER A 1 139 ? 18.853 10.898 -8.155 1.00 57.19 139 SER A N 1
ATOM 1144 C CA . SER A 1 139 ? 17.742 11.854 -8.122 1.00 57.19 139 SER A CA 1
ATOM 1145 C C . SER A 1 139 ? 18.246 13.235 -7.693 1.00 57.19 139 SER A C 1
ATOM 1147 O O . SER A 1 139 ? 19.034 13.356 -6.758 1.00 57.19 139 SER A O 1
ATOM 1149 N N . PHE A 1 140 ? 17.787 14.289 -8.374 1.00 50.69 140 PHE A N 1
ATOM 1150 C CA . PHE A 1 140 ? 18.246 15.668 -8.154 1.00 50.69 140 PHE A CA 1
ATOM 1151 C C . PHE A 1 140 ? 17.687 16.298 -6.862 1.00 50.69 140 PHE A C 1
ATOM 1153 O O . PHE A 1 140 ? 18.263 17.250 -6.344 1.00 50.69 140 PHE A O 1
ATOM 1160 N N . TYR A 1 141 ? 16.575 15.770 -6.333 1.00 47.94 141 TYR A N 1
ATOM 1161 C CA . TYR A 1 141 ? 15.843 16.366 -5.203 1.00 47.94 141 TYR A CA 1
ATOM 1162 C C . TYR A 1 141 ? 15.992 15.612 -3.878 1.00 47.94 141 TYR A C 1
ATOM 1164 O O . TYR A 1 141 ? 15.730 16.184 -2.822 1.00 47.94 141 TYR A O 1
ATOM 1172 N N . TYR A 1 142 ? 16.460 14.364 -3.907 1.00 47.28 142 TYR A N 1
ATOM 1173 C CA . TYR A 1 142 ? 16.748 13.593 -2.704 1.00 47.28 142 TYR A CA 1
ATOM 1174 C C . TYR A 1 142 ? 17.959 12.695 -2.939 1.00 47.28 142 TYR A C 1
ATOM 1176 O O . TYR A 1 142 ? 18.042 12.027 -3.965 1.00 47.28 142 TYR A O 1
ATOM 1184 N N . THR A 1 143 ? 18.854 12.606 -1.955 1.00 43.25 143 THR A N 1
ATOM 1185 C CA . THR A 1 143 ? 20.014 11.696 -1.912 1.00 43.25 143 THR A CA 1
ATOM 1186 C C . THR A 1 143 ? 19.613 10.212 -1.792 1.00 43.25 143 THR A C 1
ATOM 1188 O O . THR A 1 143 ? 20.323 9.420 -1.181 1.00 43.25 143 THR A O 1
ATOM 1191 N N . PHE A 1 144 ? 18.453 9.818 -2.319 1.00 55.41 144 PHE A N 1
ATOM 1192 C CA . PHE A 1 144 ? 18.070 8.422 -2.465 1.00 55.41 144 PHE A CA 1
ATOM 1193 C C . PHE A 1 144 ? 18.599 7.938 -3.810 1.00 55.41 144 PHE A C 1
ATOM 1195 O O . PHE A 1 144 ? 18.035 8.242 -4.860 1.00 55.41 144 PHE A O 1
ATOM 1202 N N . VAL A 1 145 ? 19.700 7.193 -3.771 1.00 53.12 145 VAL A N 1
ATOM 1203 C CA . VAL A 1 145 ? 20.124 6.385 -4.913 1.00 53.12 145 VAL A CA 1
ATOM 1204 C C . VAL A 1 145 ? 19.155 5.205 -4.980 1.00 53.12 145 VAL A C 1
ATOM 1206 O O . VAL A 1 145 ? 19.213 4.304 -4.144 1.00 53.12 145 VAL A O 1
ATOM 1209 N N . ARG A 1 146 ? 18.203 5.237 -5.922 1.00 61.91 146 ARG A N 1
ATOM 1210 C CA . ARG A 1 146 ? 17.468 4.025 -6.308 1.00 61.91 146 ARG A CA 1
ATOM 1211 C C . ARG A 1 146 ? 18.369 3.289 -7.287 1.00 61.91 146 ARG A C 1
ATOM 1213 O O . ARG A 1 146 ? 18.498 3.692 -8.440 1.00 61.91 146 ARG A O 1
ATOM 1220 N N . GLU A 1 147 ? 19.033 2.250 -6.803 1.00 61.94 147 GLU A N 1
ATOM 1221 C CA . GLU A 1 147 ? 19.737 1.319 -7.676 1.00 61.94 147 GLU A CA 1
ATOM 1222 C C . GLU A 1 147 ? 18.683 0.535 -8.467 1.00 61.94 147 GLU A C 1
ATOM 1224 O O . GLU A 1 147 ? 17.750 -0.037 -7.886 1.00 61.94 147 GLU A O 1
ATOM 1229 N N . GLY A 1 148 ? 18.796 0.565 -9.796 1.00 69.88 148 GLY A N 1
ATOM 1230 C CA . GLY A 1 148 ? 18.140 -0.423 -10.638 1.00 69.88 148 GLY A CA 1
ATOM 1231 C C . GLY A 1 148 ? 18.755 -1.778 -10.310 1.00 69.88 148 GLY A C 1
ATOM 1232 O O . GLY A 1 148 ? 19.962 -1.957 -10.455 1.00 69.88 148 GLY A O 1
ATOM 1233 N N . ASN A 1 149 ? 17.940 -2.685 -9.784 1.00 86.31 149 ASN A N 1
ATOM 1234 C CA . ASN A 1 149 ? 18.335 -4.051 -9.476 1.00 86.31 149 ASN A CA 1
ATOM 1235 C C . ASN A 1 149 ? 17.259 -5.019 -9.972 1.00 86.31 149 ASN A C 1
ATOM 1237 O O . ASN A 1 149 ? 16.154 -4.603 -10.331 1.00 86.31 149 ASN A O 1
ATOM 1241 N N . LEU A 1 150 ? 17.576 -6.313 -9.954 1.00 93.44 150 LEU A N 1
ATOM 1242 C CA . LEU A 1 150 ? 16.685 -7.374 -10.417 1.00 93.44 150 LEU A CA 1
ATOM 1243 C C . LEU A 1 150 ? 15.260 -7.255 -9.845 1.00 93.44 150 LEU A C 1
ATOM 1245 O O . LEU A 1 150 ? 14.287 -7.333 -10.592 1.00 93.44 150 LEU A O 1
ATOM 1249 N N . ALA A 1 151 ? 15.122 -7.010 -8.537 1.00 93.31 151 ALA A N 1
ATOM 1250 C CA . ALA A 1 151 ? 13.812 -6.869 -7.903 1.00 93.31 151 ALA A CA 1
ATOM 1251 C C . ALA A 1 151 ? 13.025 -5.672 -8.454 1.00 93.31 151 ALA A C 1
ATOM 1253 O O . ALA A 1 151 ? 11.826 -5.776 -8.695 1.00 93.31 151 ALA A O 1
ATOM 1254 N N . ALA A 1 152 ? 13.695 -4.544 -8.686 1.00 91.00 152 ALA A N 1
ATOM 1255 C CA . ALA A 1 152 ? 13.074 -3.349 -9.236 1.00 91.00 152 ALA A CA 1
ATOM 1256 C C . ALA A 1 152 ? 12.557 -3.582 -10.667 1.00 91.00 152 ALA A C 1
ATOM 1258 O O . ALA A 1 152 ? 11.439 -3.168 -10.980 1.00 91.00 152 ALA A O 1
ATOM 1259 N N . TYR A 1 153 ? 13.329 -4.280 -11.508 1.00 92.94 153 TYR A N 1
ATOM 1260 C CA . TYR A 1 153 ? 12.926 -4.636 -12.874 1.00 92.94 153 TYR A CA 1
ATOM 1261 C C . TYR A 1 153 ? 11.742 -5.608 -12.886 1.00 92.94 153 TYR A C 1
ATOM 1263 O O . TYR A 1 153 ? 10.751 -5.356 -13.572 1.00 92.94 153 TYR A O 1
ATOM 1271 N N . LEU A 1 154 ? 11.792 -6.650 -12.049 1.00 95.88 154 LEU A N 1
ATOM 1272 C CA . LEU A 1 154 ? 10.690 -7.598 -11.862 1.00 95.88 154 LEU A CA 1
ATOM 1273 C C . LEU A 1 154 ? 9.409 -6.902 -11.391 1.00 95.88 154 LEU A C 1
ATOM 1275 O O . LEU A 1 154 ? 8.337 -7.184 -11.914 1.00 95.88 154 LEU A O 1
ATOM 1279 N N . ILE A 1 155 ? 9.498 -5.945 -10.462 1.00 93.25 155 ILE A N 1
ATOM 1280 C CA . ILE A 1 155 ? 8.332 -5.157 -10.037 1.00 93.25 155 ILE A CA 1
ATOM 1281 C C . ILE A 1 155 ? 7.735 -4.391 -11.223 1.00 93.25 155 ILE A C 1
ATOM 1283 O O . ILE A 1 155 ? 6.520 -4.418 -11.400 1.00 93.25 155 ILE A O 1
ATOM 1287 N N . GLN A 1 156 ? 8.539 -3.721 -12.056 1.00 91.12 156 GLN A N 1
ATOM 1288 C CA . GLN A 1 156 ? 7.983 -2.980 -13.198 1.00 91.12 156 GLN A CA 1
ATOM 1289 C C . GLN A 1 156 ? 7.343 -3.911 -14.238 1.00 91.12 156 GLN A C 1
ATOM 1291 O O . GLN A 1 156 ? 6.256 -3.608 -14.733 1.00 91.12 156 GLN A O 1
ATOM 1296 N N . ARG A 1 157 ? 7.946 -5.073 -14.521 1.00 94.81 157 ARG A N 1
ATOM 1297 C CA . ARG A 1 157 ? 7.349 -6.057 -15.440 1.00 94.81 157 ARG A CA 1
ATOM 1298 C C . ARG A 1 157 ? 6.068 -6.661 -14.876 1.00 94.81 157 ARG A C 1
ATOM 1300 O O . ARG A 1 157 ? 5.059 -6.722 -15.577 1.00 94.81 157 ARG A O 1
ATOM 1307 N N . GLY A 1 158 ? 6.052 -6.975 -13.582 1.00 95.56 158 GLY A N 1
ATOM 1308 C CA . GLY A 1 158 ? 4.856 -7.448 -12.894 1.00 95.56 158 GLY A CA 1
ATOM 1309 C C . GLY A 1 158 ? 3.720 -6.423 -12.936 1.00 95.56 158 GLY A C 1
ATOM 1310 O O . GLY A 1 158 ? 2.572 -6.775 -13.207 1.00 95.56 158 GLY A O 1
ATOM 1311 N N . LYS A 1 159 ? 4.028 -5.132 -12.761 1.00 90.00 159 LYS A N 1
ATOM 1312 C CA . LYS A 1 159 ? 3.060 -4.035 -12.926 1.00 90.00 159 LYS A CA 1
ATOM 1313 C C . LYS A 1 159 ? 2.482 -3.997 -14.342 1.00 90.00 159 LYS A C 1
ATOM 1315 O O . LYS A 1 159 ? 1.265 -3.894 -14.491 1.00 90.00 159 LYS A O 1
ATOM 1320 N N . LEU A 1 160 ? 3.324 -4.141 -15.366 1.00 90.00 160 LEU A N 1
ATOM 1321 C CA . LEU A 1 160 ? 2.890 -4.185 -16.764 1.00 90.00 160 LEU A CA 1
ATOM 1322 C C . LEU A 1 160 ? 1.988 -5.396 -17.052 1.00 90.00 160 LEU A C 1
ATOM 1324 O O . LEU A 1 160 ? 0.932 -5.256 -17.674 1.00 90.00 160 LEU A O 1
ATOM 1328 N N . HIS A 1 161 ? 2.342 -6.577 -16.536 1.00 93.50 161 HIS A N 1
ATOM 1329 C CA . HIS A 1 161 ? 1.482 -7.759 -16.593 1.00 93.50 161 HIS A CA 1
ATOM 1330 C C . HIS A 1 161 ? 0.137 -7.525 -15.892 1.00 93.50 161 HIS A C 1
ATOM 1332 O O . HIS A 1 161 ? -0.911 -7.830 -16.457 1.00 93.50 161 HIS A O 1
ATOM 1338 N N . PHE A 1 162 ? 0.129 -6.919 -14.703 1.00 89.00 162 PHE A N 1
ATOM 1339 C CA . PHE A 1 162 ? -1.106 -6.637 -13.972 1.00 89.00 162 PHE A CA 1
ATOM 1340 C C . PHE A 1 162 ? -2.017 -5.673 -14.745 1.00 89.00 162 PHE A C 1
ATOM 1342 O O . PHE A 1 162 ? 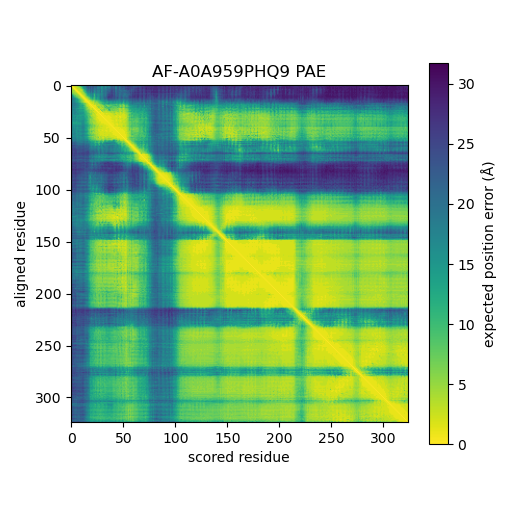-3.205 -5.943 -14.916 1.00 89.00 162 PHE A O 1
ATOM 1349 N N . MET A 1 163 ? -1.449 -4.589 -15.283 1.00 84.06 163 MET A N 1
ATOM 1350 C CA . MET A 1 163 ? -2.165 -3.586 -16.082 1.00 84.06 163 MET A CA 1
ATOM 1351 C C . MET A 1 163 ? -2.742 -4.156 -17.384 1.00 84.06 163 MET A C 1
ATOM 1353 O O . MET A 1 163 ? -3.747 -3.653 -17.879 1.00 84.06 163 MET A O 1
ATOM 1357 N N . THR A 1 164 ? -2.137 -5.217 -17.924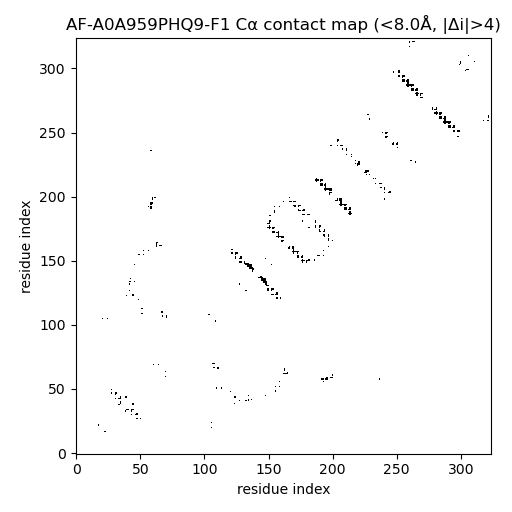 1.00 86.94 164 THR A N 1
ATOM 1358 C CA . THR A 1 164 ? -2.621 -5.931 -19.120 1.00 86.94 164 THR A CA 1
ATOM 1359 C C . THR A 1 164 ? -3.589 -7.071 -18.808 1.00 86.94 164 THR A C 1
ATOM 1361 O O . THR A 1 164 ? -3.992 -7.795 -19.715 1.00 86.94 164 THR A O 1
ATOM 1364 N N . GLY A 1 165 ? -3.981 -7.245 -17.541 1.00 89.06 165 GLY A N 1
ATOM 1365 C CA . GLY A 1 165 ? -4.873 -8.323 -17.107 1.00 89.06 165 GLY A CA 1
ATOM 1366 C C . GLY A 1 165 ? -4.191 -9.687 -16.955 1.00 89.06 165 GLY A C 1
ATOM 1367 O O . GLY A 1 165 ? -4.857 -10.673 -16.648 1.00 89.06 165 GLY A O 1
ATOM 1368 N N . ASN A 1 166 ? -2.868 -9.762 -17.109 1.00 94.56 166 ASN A N 1
ATOM 1369 C CA . ASN A 1 166 ? -2.067 -10.972 -16.919 1.00 94.56 166 ASN A CA 1
ATOM 1370 C C . ASN A 1 166 ? -1.700 -11.157 -15.433 1.00 94.56 166 ASN A C 1
ATOM 1372 O O . ASN A 1 166 ? -0.529 -11.140 -15.052 1.00 94.56 166 ASN A O 1
ATOM 1376 N N . THR A 1 167 ? -2.711 -11.286 -14.566 1.00 95.06 167 THR A N 1
ATOM 1377 C CA . THR A 1 167 ? -2.538 -11.272 -13.099 1.00 95.06 167 THR A CA 1
ATOM 1378 C C . THR A 1 167 ? -1.621 -12.387 -12.569 1.00 95.06 167 THR A C 1
ATOM 1380 O O . THR A 1 167 ? -0.875 -12.152 -11.624 1.00 95.06 167 THR A O 1
ATOM 1383 N N . GLU A 1 168 ? -1.617 -13.580 -13.170 1.00 97.06 168 GLU A N 1
ATOM 1384 C CA . GLU A 1 168 ? -0.764 -14.694 -12.711 1.00 97.06 168 GLU A CA 1
ATOM 1385 C C . GLU A 1 168 ? 0.723 -14.468 -13.031 1.00 97.06 168 GLU A C 1
ATOM 1387 O O . GLU A 1 168 ? 1.601 -14.730 -12.204 1.00 97.06 168 GLU A O 1
ATOM 1392 N N . GLN A 1 169 ? 1.023 -13.929 -14.216 1.00 97.38 169 GLN A N 1
ATOM 1393 C CA . GLN A 1 169 ? 2.380 -13.526 -14.589 1.00 97.38 169 GLN A CA 1
ATOM 1394 C C . GLN A 1 169 ? 2.864 -12.375 -13.702 1.00 97.38 169 GLN A C 1
ATOM 1396 O O . GLN A 1 169 ? 3.996 -12.404 -13.225 1.00 97.38 169 GLN A O 1
ATOM 1401 N N . ALA A 1 170 ? 1.983 -11.415 -13.400 1.00 96.44 170 ALA A N 1
ATOM 1402 C CA . ALA A 1 170 ? 2.283 -10.336 -12.465 1.00 96.44 170 ALA A CA 1
ATOM 1403 C C . ALA A 1 170 ? 2.667 -10.863 -11.076 1.00 96.44 170 ALA A C 1
ATOM 1405 O O . ALA A 1 170 ? 3.705 -10.491 -10.531 1.00 96.44 170 ALA A O 1
ATOM 1406 N N . LEU A 1 171 ? 1.862 -11.776 -10.523 1.00 96.69 171 LEU A N 1
ATOM 1407 C CA . LEU A 1 171 ? 2.125 -12.382 -9.220 1.00 96.69 171 LEU A CA 1
ATOM 1408 C C . LEU A 1 171 ? 3.433 -13.190 -9.212 1.00 96.69 171 LEU A C 1
ATOM 1410 O O . LEU A 1 171 ? 4.170 -13.156 -8.223 1.00 96.69 171 LEU A O 1
ATOM 1414 N N . THR A 1 172 ? 3.748 -13.873 -10.318 1.00 97.88 172 THR A N 1
ATOM 1415 C CA . THR A 1 172 ? 5.026 -14.583 -10.497 1.00 97.88 172 THR A CA 1
ATOM 1416 C C . THR A 1 172 ? 6.205 -13.616 -10.387 1.00 97.88 172 THR A C 1
ATOM 1418 O O . THR A 1 172 ? 7.128 -13.859 -9.608 1.00 97.88 172 THR A O 1
ATOM 1421 N N . ASP A 1 173 ? 6.141 -12.486 -11.089 1.00 98.12 173 ASP A N 1
ATOM 1422 C CA . ASP A 1 173 ? 7.185 -11.460 -11.061 1.00 98.12 173 ASP A CA 1
ATOM 1423 C C . ASP A 1 173 ? 7.337 -10.808 -9.687 1.00 98.12 173 ASP A C 1
ATOM 1425 O O . ASP A 1 173 ? 8.458 -10.671 -9.196 1.00 98.12 173 ASP A O 1
ATOM 1429 N N . PHE A 1 174 ? 6.236 -10.466 -9.012 1.00 96.94 174 PHE A N 1
ATOM 1430 C CA . PHE A 1 174 ? 6.298 -9.908 -7.657 1.00 96.94 174 PHE A CA 1
ATOM 1431 C C . PHE A 1 174 ? 6.876 -10.903 -6.648 1.00 96.94 174 PHE A C 1
ATOM 1433 O O . PHE A 1 174 ? 7.690 -10.531 -5.802 1.00 96.94 174 PHE A O 1
ATOM 1440 N N . THR A 1 175 ? 6.531 -12.185 -6.772 1.00 97.38 175 THR A N 1
ATOM 1441 C CA . THR A 1 175 ? 7.097 -13.247 -5.930 1.00 97.38 175 THR A CA 1
ATOM 1442 C C . THR A 1 175 ? 8.593 -13.417 -6.190 1.00 97.38 175 THR A C 1
ATOM 1444 O O . THR A 1 175 ? 9.383 -13.531 -5.252 1.00 97.38 175 THR A O 1
ATOM 1447 N N . HIS A 1 176 ? 9.016 -13.391 -7.456 1.00 97.50 176 HIS A N 1
ATOM 1448 C CA . HIS A 1 176 ? 10.433 -13.413 -7.810 1.00 97.50 176 HIS A CA 1
ATOM 1449 C C . HIS A 1 176 ? 11.169 -12.181 -7.270 1.00 97.50 176 HIS A C 1
ATOM 1451 O O . HIS A 1 176 ? 12.268 -12.323 -6.732 1.00 97.50 176 HIS A O 1
ATOM 1457 N N . ALA A 1 177 ? 10.551 -10.999 -7.332 1.00 96.12 177 ALA A N 1
ATOM 1458 C CA . ALA A 1 177 ? 11.119 -9.774 -6.785 1.00 96.12 177 ALA A CA 1
ATOM 1459 C C . ALA A 1 177 ? 11.344 -9.881 -5.273 1.00 96.12 177 ALA A C 1
ATOM 1461 O O . ALA A 1 177 ? 12.407 -9.492 -4.802 1.00 96.12 177 ALA A O 1
ATOM 1462 N N . LEU A 1 178 ? 10.399 -10.457 -4.518 1.00 95.31 178 LEU A N 1
ATOM 1463 C CA . LEU A 1 178 ? 10.552 -10.718 -3.080 1.00 95.31 178 LEU A CA 1
ATOM 1464 C C . LEU A 1 178 ? 11.674 -11.728 -2.788 1.00 95.31 178 LEU A C 1
ATOM 1466 O O . LEU A 1 178 ? 12.452 -11.538 -1.850 1.00 95.31 178 LEU A O 1
ATOM 1470 N N . ASN A 1 179 ? 11.808 -12.768 -3.616 1.00 96.38 179 ASN A N 1
ATOM 1471 C CA . ASN A 1 179 ? 12.862 -13.779 -3.482 1.00 96.38 179 ASN A CA 1
ATOM 1472 C C . ASN A 1 179 ? 14.266 -13.241 -3.799 1.00 96.38 179 ASN A C 1
ATOM 1474 O O . ASN A 1 179 ? 15.248 -13.764 -3.272 1.00 96.38 179 ASN A O 1
ATOM 1478 N N . ALA A 1 180 ? 14.370 -12.176 -4.598 1.00 94.19 180 ALA A N 1
ATOM 1479 C CA . ALA A 1 180 ? 15.626 -11.491 -4.903 1.00 94.19 180 ALA A CA 1
ATOM 1480 C C . ALA A 1 180 ? 16.189 -10.668 -3.720 1.00 94.19 180 ALA A C 1
ATOM 1482 O O . ALA A 1 180 ? 17.165 -9.942 -3.889 1.00 94.19 180 ALA A O 1
ATOM 1483 N N . GLN A 1 181 ? 15.594 -10.785 -2.524 1.00 91.69 181 GLN A N 1
ATOM 1484 C CA . GLN A 1 181 ? 15.992 -10.086 -1.294 1.00 91.69 181 GLN A CA 1
ATOM 1485 C C . GLN A 1 181 ? 16.099 -8.564 -1.485 1.00 91.69 181 GLN A C 1
ATOM 1487 O O . GLN A 1 181 ? 17.158 -7.969 -1.262 1.00 91.69 181 GLN A O 1
ATOM 1492 N N . PRO A 1 182 ? 15.003 -7.913 -1.908 1.00 91.06 182 PRO A N 1
ATOM 1493 C CA . PRO A 1 182 ? 15.017 -6.493 -2.182 1.00 91.06 182 PRO A CA 1
ATOM 1494 C C . PRO A 1 182 ? 15.310 -5.692 -0.915 1.00 91.06 182 PRO A C 1
ATOM 1496 O O . PRO A 1 182 ? 14.935 -6.066 0.198 1.00 91.06 182 PRO A O 1
ATOM 1499 N N . GLY A 1 183 ? 15.910 -4.515 -1.095 1.00 86.94 183 GLY A N 1
ATOM 1500 C CA . GLY A 1 183 ? 15.939 -3.510 -0.038 1.00 86.94 183 GLY A CA 1
ATOM 1501 C C . GLY A 1 183 ? 14.520 -3.146 0.418 1.00 86.94 183 GLY A C 1
ATOM 1502 O O . GLY A 1 183 ? 13.551 -3.300 -0.326 1.00 86.94 183 GLY A O 1
ATOM 1503 N N . LYS A 1 184 ? 14.402 -2.605 1.634 1.00 85.19 184 LYS A N 1
ATOM 1504 C CA . LYS A 1 184 ? 13.122 -2.343 2.318 1.00 85.19 184 LYS A CA 1
ATOM 1505 C C . LYS A 1 184 ? 12.050 -1.669 1.448 1.00 85.19 184 LYS A C 1
ATOM 1507 O O . LYS A 1 184 ? 10.888 -2.052 1.507 1.00 85.19 184 LYS A O 1
ATOM 1512 N N . VAL A 1 185 ? 12.448 -0.684 0.640 1.00 84.12 185 VAL A N 1
ATOM 1513 C CA . VAL A 1 185 ? 11.536 0.059 -0.246 1.00 84.12 185 VAL A CA 1
ATOM 1514 C C . VAL A 1 185 ? 10.912 -0.863 -1.296 1.00 84.12 185 VAL A C 1
ATOM 1516 O O . VAL A 1 185 ? 9.693 -0.915 -1.409 1.00 84.12 185 VAL A O 1
ATOM 1519 N N . TYR A 1 186 ? 11.734 -1.618 -2.029 1.00 87.25 186 TYR A N 1
ATOM 1520 C CA . TYR A 1 186 ? 11.251 -2.538 -3.059 1.00 87.25 186 TYR A CA 1
ATOM 1521 C C . TYR A 1 186 ? 10.554 -3.765 -2.461 1.00 87.25 186 TYR A C 1
ATOM 1523 O O . TYR A 1 186 ? 9.643 -4.295 -3.082 1.00 87.25 186 TYR A O 1
ATOM 1531 N N . TYR A 1 187 ? 10.924 -4.182 -1.244 1.00 90.75 187 TYR A N 1
ATOM 1532 C CA . TYR A 1 187 ? 10.205 -5.230 -0.517 1.00 90.75 187 TYR A CA 1
ATOM 1533 C C . TYR A 1 187 ? 8.751 -4.823 -0.251 1.00 90.75 187 TYR A C 1
ATOM 1535 O O . TYR A 1 187 ? 7.830 -5.542 -0.629 1.00 90.75 187 TYR A O 1
ATOM 1543 N N . ALA A 1 188 ? 8.538 -3.638 0.332 1.00 88.06 188 ALA A N 1
ATOM 1544 C CA . ALA A 1 188 ? 7.194 -3.123 0.578 1.00 88.06 188 ALA A CA 1
ATOM 1545 C C . ALA A 1 188 ? 6.410 -2.934 -0.732 1.00 88.06 188 ALA A C 1
ATOM 1547 O O . ALA A 1 188 ? 5.250 -3.327 -0.816 1.00 88.06 188 ALA A O 1
ATOM 1548 N N . GLU A 1 189 ? 7.054 -2.390 -1.770 1.00 87.56 189 GLU A N 1
ATOM 1549 C CA . GLU A 1 189 ? 6.438 -2.193 -3.088 1.00 87.56 189 GLU A CA 1
ATOM 1550 C C . GLU A 1 189 ? 5.993 -3.524 -3.726 1.00 87.56 189 GLU A C 1
ATOM 1552 O O . GLU A 1 189 ? 4.864 -3.622 -4.208 1.00 87.56 189 GLU A O 1
ATOM 1557 N N . ALA A 1 190 ? 6.830 -4.566 -3.676 1.00 92.44 190 ALA A N 1
ATOM 1558 C CA . ALA A 1 190 ? 6.490 -5.892 -4.193 1.00 92.44 190 ALA A CA 1
ATOM 1559 C C . ALA A 1 190 ? 5.350 -6.556 -3.405 1.00 92.44 190 ALA A C 1
ATOM 1561 O O . ALA A 1 190 ? 4.450 -7.131 -4.015 1.00 92.44 190 ALA A O 1
ATOM 1562 N N . CYS A 1 191 ? 5.337 -6.437 -2.071 1.00 93.44 191 CYS A N 1
ATOM 1563 C CA . CYS A 1 191 ? 4.241 -6.944 -1.242 1.00 93.44 191 CYS A CA 1
ATOM 1564 C C . CYS A 1 191 ? 2.899 -6.296 -1.613 1.00 93.44 191 CYS A C 1
ATOM 1566 O O . CYS A 1 191 ? 1.910 -6.991 -1.819 1.00 93.44 191 CYS A O 1
ATOM 1568 N N . VAL A 1 192 ? 2.854 -4.973 -1.766 1.00 89.75 192 VAL A N 1
ATOM 1569 C CA . VAL A 1 192 ? 1.617 -4.256 -2.131 1.00 89.75 192 VAL A CA 1
ATOM 1570 C C . VAL A 1 192 ? 1.127 -4.662 -3.513 1.00 89.75 192 VAL A C 1
ATOM 1572 O O . VAL A 1 192 ? -0.071 -4.850 -3.723 1.00 89.75 192 VAL A O 1
ATOM 1575 N N . ALA A 1 193 ? 2.049 -4.816 -4.461 1.00 91.19 193 ALA A N 1
ATOM 1576 C CA . ALA A 1 193 ? 1.708 -5.223 -5.812 1.00 91.19 193 ALA A CA 1
ATOM 1577 C C . ALA A 1 193 ? 1.196 -6.679 -5.863 1.00 91.19 193 ALA A C 1
ATOM 1579 O O . ALA A 1 193 ? 0.225 -6.972 -6.566 1.00 91.19 193 ALA A O 1
ATOM 1580 N N . ALA A 1 194 ? 1.765 -7.577 -5.052 1.00 95.00 194 ALA A N 1
ATOM 1581 C CA . ALA A 1 194 ? 1.240 -8.929 -4.859 1.00 95.00 194 ALA A CA 1
ATOM 1582 C C . ALA A 1 194 ? -0.148 -8.920 -4.189 1.00 95.00 194 ALA A C 1
ATOM 1584 O O . ALA A 1 194 ? -1.055 -9.616 -4.649 1.00 95.00 194 ALA A O 1
ATOM 1585 N N . ALA A 1 195 ? -0.357 -8.077 -3.171 1.00 93.56 195 ALA A N 1
ATOM 1586 C CA . ALA A 1 195 ? -1.661 -7.904 -2.531 1.00 93.56 195 ALA A CA 1
ATOM 1587 C C . ALA A 1 195 ? -2.738 -7.453 -3.530 1.00 93.56 195 ALA A C 1
ATOM 1589 O O . ALA A 1 195 ? -3.852 -7.971 -3.511 1.00 93.56 195 ALA A O 1
ATOM 1590 N N . ALA A 1 196 ? -2.399 -6.537 -4.444 1.00 88.88 196 ALA A N 1
ATOM 1591 C CA . ALA A 1 196 ? -3.293 -6.101 -5.516 1.00 88.88 196 ALA A CA 1
ATOM 1592 C C . ALA A 1 196 ? -3.700 -7.257 -6.450 1.00 88.88 196 ALA A C 1
ATOM 1594 O O . ALA A 1 196 ? -4.862 -7.354 -6.852 1.00 88.88 196 ALA A O 1
ATOM 1595 N N . CYS A 1 197 ? -2.765 -8.162 -6.765 1.00 93.19 197 CYS A N 1
ATOM 1596 C CA . CYS A 1 197 ? -3.048 -9.352 -7.571 1.00 93.19 197 CYS A CA 1
ATOM 1597 C C . CYS A 1 197 ? -4.050 -10.280 -6.878 1.00 93.19 197 CYS A C 1
ATOM 1599 O O . CYS A 1 197 ? -5.056 -10.652 -7.483 1.00 93.19 197 CYS A O 1
ATOM 1601 N N . HIS A 1 198 ? -3.810 -10.605 -5.608 1.00 94.75 198 HIS A N 1
ATOM 1602 C CA . HIS A 1 198 ? -4.713 -11.438 -4.812 1.00 94.75 198 HIS A CA 1
ATOM 1603 C C . HIS A 1 198 ? -6.087 -10.783 -4.630 1.00 94.75 198 HIS A C 1
ATOM 1605 O O . HIS A 1 198 ? -7.115 -11.421 -4.851 1.00 94.75 198 HIS A O 1
ATOM 1611 N N . PHE A 1 199 ? -6.128 -9.475 -4.364 1.00 90.56 199 PHE A N 1
ATOM 1612 C CA . PHE A 1 199 ? -7.381 -8.730 -4.300 1.00 90.56 199 PHE A CA 1
ATOM 1613 C C . PHE A 1 199 ? -8.185 -8.840 -5.599 1.00 90.56 199 PHE A C 1
ATOM 1615 O O . PHE A 1 199 ? -9.385 -9.100 -5.559 1.00 90.56 199 PHE A O 1
ATOM 1622 N N . HIS A 1 200 ? -7.536 -8.680 -6.759 1.00 88.81 200 HIS A N 1
ATOM 1623 C CA . HIS A 1 200 ? -8.203 -8.806 -8.057 1.00 88.81 200 HIS A CA 1
ATOM 1624 C C . HIS A 1 200 ? -8.788 -10.208 -8.285 1.00 88.81 200 HIS A C 1
ATOM 1626 O O . HIS A 1 200 ? -9.831 -10.359 -8.921 1.00 88.81 200 HIS A O 1
ATOM 1632 N N . LYS A 1 201 ? -8.150 -11.231 -7.717 1.00 93.81 201 LYS A N 1
ATOM 1633 C CA . LYS A 1 201 ? -8.630 -12.615 -7.728 1.00 93.81 201 LYS A CA 1
ATOM 1634 C C . LYS A 1 201 ? -9.710 -12.900 -6.671 1.00 93.81 201 LYS A C 1
ATOM 1636 O O . LYS A 1 201 ? -10.245 -14.004 -6.654 1.00 93.81 201 LYS A O 1
ATOM 1641 N N . ASN A 1 202 ? -10.096 -11.909 -5.858 1.00 94.06 202 ASN A N 1
ATOM 1642 C CA . ASN A 1 202 ? -10.960 -12.040 -4.675 1.00 94.06 202 ASN A CA 1
ATOM 1643 C C . ASN A 1 202 ? -10.379 -12.969 -3.586 1.00 94.06 202 ASN A C 1
ATOM 1645 O O . ASN A 1 202 ? -11.125 -13.588 -2.833 1.00 94.06 202 ASN A O 1
ATOM 1649 N N . GLU A 1 203 ? -9.051 -13.064 -3.515 1.00 95.62 203 GLU A N 1
ATOM 1650 C CA . GLU A 1 203 ? -8.275 -13.788 -2.500 1.00 95.62 203 GLU A CA 1
ATOM 1651 C C . GLU A 1 203 ? -7.884 -12.779 -1.398 1.00 95.62 203 GLU A C 1
ATOM 1653 O O . GLU A 1 203 ? -6.767 -12.258 -1.352 1.00 95.62 203 GLU A O 1
ATOM 1658 N N . PHE A 1 204 ? -8.865 -12.352 -0.595 1.00 94.88 204 PHE A N 1
ATOM 1659 C CA . PHE A 1 204 ? -8.714 -11.190 0.292 1.00 94.88 204 PHE A CA 1
ATOM 1660 C C . PHE A 1 204 ? -7.807 -11.461 1.496 1.00 94.88 204 PHE A C 1
ATOM 1662 O O . PHE A 1 204 ? -7.073 -10.565 1.918 1.00 94.88 204 PHE A O 1
ATOM 1669 N N . GLU A 1 205 ? -7.831 -12.677 2.033 1.00 95.12 205 GLU A N 1
ATOM 1670 C CA . GLU A 1 205 ? -6.983 -13.107 3.140 1.00 95.12 205 GLU A CA 1
ATOM 1671 C C . GLU A 1 205 ? -5.505 -13.113 2.731 1.00 95.12 205 GLU A C 1
ATOM 1673 O O . GLU A 1 205 ? -4.654 -12.591 3.454 1.00 95.12 205 GLU A O 1
ATOM 1678 N N . GLU A 1 206 ? -5.192 -13.634 1.542 1.00 96.25 206 GLU A N 1
ATOM 1679 C CA . GLU A 1 206 ? -3.849 -13.601 0.966 1.00 96.25 206 GLU A CA 1
ATOM 1680 C C . GLU A 1 206 ? -3.396 -12.162 0.704 1.00 96.25 206 GLU A C 1
ATOM 1682 O O . GLU A 1 206 ? -2.271 -11.792 1.051 1.00 96.25 206 GLU A O 1
ATOM 1687 N N . ALA A 1 207 ? -4.280 -11.326 0.148 1.00 94.69 207 ALA A N 1
ATOM 1688 C CA . ALA A 1 207 ? -3.991 -9.913 -0.063 1.00 94.69 207 ALA A CA 1
ATOM 1689 C C . ALA A 1 207 ? -3.653 -9.200 1.255 1.00 94.69 207 ALA A C 1
ATOM 1691 O O . ALA A 1 207 ? -2.658 -8.477 1.324 1.00 94.69 207 ALA A O 1
ATOM 1692 N N . LEU A 1 208 ? -4.433 -9.438 2.313 1.00 92.69 208 LEU A N 1
ATOM 1693 C CA . LEU A 1 208 ? -4.178 -8.878 3.639 1.00 92.69 208 LEU A CA 1
ATOM 1694 C C . LEU A 1 208 ? -2.840 -9.358 4.210 1.00 92.69 208 LEU A C 1
ATOM 1696 O O . LEU A 1 208 ? -2.081 -8.538 4.723 1.00 92.69 208 LEU A O 1
ATOM 1700 N N . GLY A 1 209 ? -2.508 -10.641 4.042 1.00 94.38 209 GLY A N 1
ATOM 1701 C CA . GLY A 1 209 ? -1.216 -11.187 4.455 1.00 94.38 209 GLY A CA 1
ATOM 1702 C C . GLY A 1 209 ? -0.034 -10.453 3.814 1.00 94.38 209 GLY A C 1
ATOM 1703 O O . GLY A 1 209 ? 0.938 -10.128 4.494 1.00 94.38 209 GLY A O 1
ATOM 1704 N N . PHE A 1 210 ? -0.123 -10.109 2.528 1.00 94.44 210 PHE A N 1
ATOM 1705 C CA . PHE A 1 210 ? 0.903 -9.296 1.872 1.00 94.44 210 PHE A CA 1
ATOM 1706 C C . PHE A 1 210 ? 0.942 -7.845 2.368 1.00 94.44 210 PHE A C 1
ATOM 1708 O O . PHE A 1 210 ? 2.028 -7.278 2.486 1.00 94.44 210 PHE A O 1
ATOM 1715 N N . ILE A 1 211 ? -0.201 -7.240 2.700 1.00 91.69 211 ILE A N 1
ATOM 1716 C CA . ILE A 1 211 ? -0.227 -5.903 3.314 1.00 91.69 211 ILE A CA 1
ATOM 1717 C C . ILE A 1 211 ? 0.436 -5.908 4.692 1.00 91.69 211 ILE A C 1
ATOM 1719 O O . ILE A 1 211 ? 1.227 -5.011 4.986 1.00 91.69 211 ILE A O 1
ATOM 1723 N N . ASP A 1 212 ? 0.208 -6.949 5.492 1.00 90.62 212 ASP A N 1
ATOM 1724 C CA . ASP A 1 212 ? 0.888 -7.135 6.775 1.00 90.62 212 ASP A CA 1
ATOM 1725 C C . ASP A 1 212 ? 2.407 -7.282 6.617 1.00 90.62 212 ASP A C 1
ATOM 1727 O O . ASP A 1 212 ? 3.165 -6.774 7.442 1.00 90.62 212 ASP A O 1
ATOM 1731 N N . LEU A 1 213 ? 2.873 -7.918 5.537 1.00 91.44 213 LEU A N 1
ATOM 1732 C CA . LEU A 1 213 ? 4.300 -7.993 5.214 1.00 91.44 213 LEU A CA 1
ATOM 1733 C C . LEU A 1 213 ? 4.875 -6.653 4.726 1.00 91.44 213 LEU A C 1
ATOM 1735 O O . LEU A 1 213 ? 6.046 -6.369 4.978 1.00 91.44 213 LEU A O 1
ATOM 1739 N N . ALA A 1 214 ? 4.094 -5.850 3.998 1.00 88.00 214 ALA A N 1
ATOM 1740 C CA . ALA A 1 214 ? 4.530 -4.559 3.459 1.00 88.00 214 ALA A CA 1
ATOM 1741 C C . ALA A 1 214 ? 4.716 -3.491 4.542 1.00 88.00 214 ALA A C 1
ATOM 1743 O O . ALA A 1 214 ? 5.451 -2.524 4.340 1.00 88.00 214 ALA A O 1
ATOM 1744 N N . GLU A 1 215 ? 4.027 -3.643 5.669 1.00 79.62 215 GLU A N 1
ATOM 1745 C CA . GLU A 1 215 ? 4.030 -2.707 6.781 1.00 79.62 215 GLU A CA 1
ATOM 1746 C C . GLU A 1 215 ? 5.199 -3.020 7.731 1.00 79.62 215 GLU A C 1
ATOM 1748 O O . GLU A 1 215 ? 5.106 -3.938 8.548 1.00 79.62 215 GLU A O 1
ATOM 1753 N N . PRO A 1 216 ? 6.337 -2.297 7.684 1.00 58.19 216 PRO A N 1
ATOM 1754 C CA . PRO A 1 216 ? 7.329 -2.470 8.725 1.00 58.19 216 PRO A CA 1
ATOM 1755 C C . PRO A 1 216 ? 6.737 -1.978 10.047 1.00 58.19 216 PRO A C 1
ATOM 1757 O O . PRO A 1 216 ? 6.229 -0.858 10.140 1.00 58.19 216 PRO A O 1
ATOM 1760 N N . VAL A 1 217 ? 6.877 -2.799 11.086 1.00 54.19 217 VAL A N 1
ATOM 1761 C CA . VAL A 1 217 ? 6.676 -2.410 12.483 1.00 54.19 217 VAL A CA 1
ATOM 1762 C C . VAL A 1 217 ? 7.480 -1.127 12.748 1.00 54.19 217 VAL A C 1
ATOM 1764 O O . VAL A 1 217 ? 8.705 -1.163 1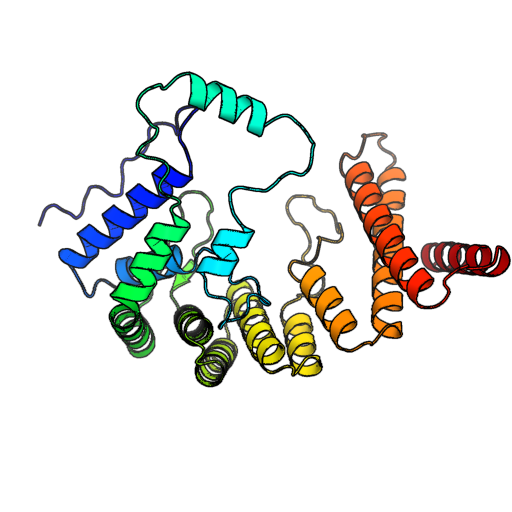2.801 1.00 54.19 217 VAL A O 1
ATOM 1767 N N . ILE A 1 218 ? 6.770 0.001 12.855 1.00 51.72 218 ILE A N 1
ATOM 1768 C CA . ILE A 1 218 ? 7.203 1.314 13.361 1.00 51.72 218 ILE A CA 1
ATOM 1769 C C . ILE A 1 218 ? 8.523 1.828 12.748 1.00 51.72 218 ILE A C 1
ATOM 1771 O O . ILE A 1 218 ? 9.620 1.594 13.255 1.00 51.72 218 ILE A O 1
ATOM 1775 N N . GLU A 1 219 ? 8.435 2.637 11.689 1.00 46.56 219 GLU A N 1
ATOM 1776 C CA . GLU A 1 219 ? 9.564 3.490 11.301 1.00 46.56 219 GLU A CA 1
ATOM 1777 C C . GLU A 1 219 ? 9.650 4.715 12.214 1.00 46.56 219 GLU A C 1
ATOM 1779 O O . GLU A 1 219 ? 8.823 5.624 12.139 1.00 46.56 219 GLU A O 1
ATOM 1784 N N . TYR A 1 220 ? 10.693 4.762 13.044 1.00 47.62 220 TYR A N 1
ATOM 1785 C CA . TYR A 1 220 ? 11.062 5.957 13.796 1.00 47.62 220 TYR A CA 1
ATOM 1786 C C . TYR A 1 220 ? 11.252 7.135 12.829 1.00 47.62 220 TYR A C 1
ATOM 1788 O O . TYR A 1 220 ? 12.082 7.087 11.914 1.00 47.62 220 TYR A O 1
ATOM 1796 N N . ASN A 1 221 ? 10.472 8.205 13.004 1.00 51.22 221 ASN A N 1
ATOM 1797 C CA . ASN A 1 221 ? 10.631 9.405 12.196 1.00 51.22 221 ASN A CA 1
ATOM 1798 C C . ASN A 1 221 ? 11.877 10.167 12.668 1.00 51.22 221 ASN A C 1
ATOM 1800 O O . ASN A 1 221 ? 11.800 11.031 13.540 1.00 51.22 221 ASN A O 1
ATOM 1804 N N . ASN A 1 222 ? 13.025 9.862 12.059 1.00 46.75 222 ASN A N 1
ATOM 1805 C CA . ASN A 1 222 ? 14.307 10.506 12.362 1.00 46.75 222 ASN A CA 1
ATOM 1806 C C . ASN A 1 222 ? 14.258 12.044 12.266 1.00 46.75 222 ASN A C 1
ATOM 1808 O O . ASN A 1 222 ? 15.036 12.709 12.944 1.00 46.75 222 ASN A O 1
ATOM 1812 N N . LEU A 1 223 ? 13.367 12.614 11.442 1.00 48.56 223 LEU A N 1
ATOM 1813 C CA . LEU A 1 223 ? 13.261 14.066 11.253 1.00 48.56 223 LEU A CA 1
ATOM 1814 C C . LEU A 1 223 ? 12.500 14.757 12.383 1.00 48.56 223 LEU A C 1
ATOM 1816 O O . LEU A 1 223 ? 12.818 15.894 12.716 1.00 48.56 223 LEU A O 1
ATOM 1820 N N . LEU A 1 224 ? 11.506 14.084 12.966 1.00 53.22 224 LEU A N 1
ATOM 1821 C CA . LEU A 1 224 ? 10.707 14.644 14.056 1.00 53.22 224 LEU A CA 1
ATOM 1822 C C . LEU A 1 224 ? 11.148 14.143 15.434 1.00 53.22 224 LEU A C 1
ATOM 1824 O O . LEU A 1 224 ? 10.584 14.597 16.421 1.00 53.22 224 LEU A O 1
ATOM 1828 N N . GLN A 1 225 ? 12.102 13.200 15.503 1.00 54.91 225 GLN A N 1
ATOM 1829 C CA . GLN A 1 225 ? 12.534 12.497 16.727 1.00 54.91 225 GLN A CA 1
ATOM 1830 C C . GLN A 1 225 ? 11.371 11.970 17.589 1.00 54.91 225 GLN A C 1
ATOM 1832 O O . GLN A 1 225 ? 11.530 11.695 18.776 1.00 54.91 225 GLN A O 1
ATOM 1837 N N . THR A 1 226 ? 10.196 11.807 16.987 1.00 57.25 226 THR A N 1
ATOM 1838 C CA . THR A 1 226 ? 8.962 11.416 17.658 1.00 57.25 226 THR A CA 1
ATOM 1839 C C . THR A 1 226 ? 8.426 10.155 17.008 1.00 57.25 226 THR A C 1
ATOM 1841 O O . THR A 1 226 ? 8.434 9.985 15.784 1.00 57.25 226 THR A O 1
ATOM 1844 N N . THR A 1 227 ? 7.945 9.249 17.849 1.00 57.28 227 THR A N 1
ATOM 1845 C CA . THR A 1 227 ? 7.146 8.088 17.459 1.00 57.28 227 THR A CA 1
ATOM 1846 C C . THR A 1 227 ? 5.715 8.553 17.213 1.00 57.28 227 THR A C 1
ATOM 1848 O O . THR A 1 227 ? 4.818 8.237 17.981 1.00 57.28 227 THR A O 1
ATOM 1851 N N . ILE A 1 228 ? 5.500 9.393 16.201 1.00 58.75 228 ILE A N 1
ATOM 1852 C CA . ILE A 1 228 ? 4.140 9.671 15.730 1.00 58.75 228 ILE A CA 1
ATOM 1853 C C . ILE A 1 228 ? 3.697 8.435 14.938 1.00 58.75 228 ILE A C 1
ATOM 1855 O O . ILE A 1 228 ? 4.465 8.013 14.063 1.00 58.75 228 ILE A O 1
ATOM 1859 N N . PRO A 1 229 ? 2.495 7.875 15.175 1.00 59.47 229 PRO A N 1
ATOM 1860 C CA . PRO A 1 229 ? 1.928 6.863 14.297 1.00 59.47 229 PRO A CA 1
ATOM 1861 C C . PRO A 1 229 ? 1.808 7.498 12.919 1.00 59.47 229 PRO A C 1
ATOM 1863 O O . PRO A 1 229 ? 0.992 8.401 12.689 1.00 59.47 229 PRO A O 1
ATOM 1866 N N . LYS A 1 230 ? 2.693 7.111 11.999 1.00 62.66 230 LYS A N 1
ATOM 1867 C CA . LYS A 1 230 ? 2.511 7.509 10.610 1.00 62.66 230 LYS A CA 1
ATOM 1868 C C . LYS A 1 230 ? 1.206 6.884 10.151 1.00 62.66 230 LYS A C 1
ATOM 1870 O O . LYS A 1 230 ? 0.959 5.718 10.437 1.00 62.66 230 LYS A O 1
ATOM 1875 N N . HIS A 1 231 ? 0.420 7.674 9.423 1.00 61.91 231 HIS A N 1
ATOM 1876 C CA . HIS A 1 231 ? -0.594 7.130 8.528 1.00 61.91 231 HIS A CA 1
ATOM 1877 C C . HIS A 1 231 ? 0.065 6.005 7.747 1.00 61.91 231 HIS A C 1
ATOM 1879 O O . HIS A 1 231 ? 1.071 6.241 7.067 1.00 61.91 231 HIS A O 1
ATOM 1885 N N . TYR A 1 232 ? -0.412 4.782 7.938 1.00 68.94 232 TYR A N 1
ATOM 1886 C CA . TYR A 1 232 ? 0.216 3.660 7.273 1.00 68.94 232 TYR A CA 1
ATOM 1887 C C . TYR A 1 232 ? -0.125 3.770 5.799 1.00 68.94 232 TYR A C 1
ATOM 1889 O O . TYR A 1 232 ? -1.287 3.946 5.437 1.00 68.94 232 TYR A O 1
ATOM 1897 N N . ASN A 1 233 ? 0.890 3.661 4.941 1.00 67.19 233 ASN A N 1
ATOM 1898 C CA . ASN A 1 233 ? 0.717 3.813 3.493 1.00 67.19 233 ASN A CA 1
ATOM 1899 C C . ASN A 1 233 ? -0.370 2.873 2.930 1.00 67.19 233 ASN A C 1
ATOM 1901 O O . ASN A 1 233 ? -0.918 3.130 1.863 1.00 67.19 233 ASN A O 1
ATOM 1905 N N . PHE A 1 234 ? -0.696 1.801 3.662 1.00 77.69 234 PHE A N 1
ATOM 1906 C CA . PHE A 1 234 ? -1.657 0.771 3.278 1.00 77.69 234 PHE A CA 1
ATOM 1907 C C . PHE A 1 234 ? -2.842 0.661 4.248 1.00 77.69 234 PHE A C 1
ATOM 1909 O O . PHE A 1 234 ? -3.545 -0.344 4.267 1.00 77.69 234 PHE A O 1
ATOM 1916 N N . GLU A 1 235 ? -3.105 1.689 5.052 1.00 83.31 235 GLU A N 1
ATOM 1917 C CA . GLU A 1 235 ? -4.204 1.672 6.018 1.00 83.31 235 GLU A CA 1
ATOM 1918 C C . GLU A 1 235 ? -5.577 1.593 5.345 1.00 83.31 235 GLU A C 1
ATOM 1920 O O . GLU A 1 235 ? -6.391 0.730 5.672 1.00 83.31 235 GLU A O 1
ATOM 1925 N N . GLU A 1 236 ? -5.813 2.437 4.339 1.00 82.88 236 GLU A N 1
ATOM 1926 C CA . GLU A 1 236 ? -7.040 2.389 3.535 1.00 82.88 236 GLU A CA 1
ATOM 1927 C C . GLU A 1 236 ? -7.213 1.038 2.844 1.00 82.88 236 GLU A C 1
ATOM 1929 O O . GLU A 1 236 ? -8.323 0.525 2.711 1.00 82.88 236 GLU A O 1
ATOM 1934 N N . VAL A 1 237 ? -6.093 0.446 2.432 1.00 82.44 237 VAL A N 1
ATOM 1935 C CA . VAL A 1 237 ? -6.030 -0.847 1.755 1.00 82.44 237 VAL A CA 1
ATOM 1936 C C . VAL A 1 237 ? -6.484 -1.959 2.688 1.00 82.44 237 VAL A C 1
ATOM 1938 O O . VAL A 1 237 ? -7.378 -2.732 2.347 1.00 82.44 237 VAL A O 1
ATOM 1941 N N . ARG A 1 238 ? -5.950 -1.969 3.905 1.00 89.19 238 ARG A N 1
ATOM 1942 C CA . ARG A 1 238 ? -6.315 -2.884 4.983 1.00 89.19 238 ARG A CA 1
ATOM 1943 C C . ARG A 1 238 ? -7.792 -2.747 5.381 1.00 89.19 238 ARG A C 1
ATOM 1945 O O . ARG A 1 238 ? -8.520 -3.737 5.416 1.00 89.19 238 ARG A O 1
ATOM 1952 N N . ILE A 1 239 ? -8.266 -1.517 5.605 1.00 88.88 239 ILE A N 1
ATOM 1953 C CA . ILE A 1 239 ? -9.675 -1.224 5.929 1.00 88.88 239 ILE A CA 1
ATOM 1954 C C . ILE A 1 239 ? -10.605 -1.714 4.816 1.00 88.88 239 ILE A C 1
ATOM 1956 O O . ILE A 1 239 ? -11.658 -2.304 5.086 1.00 88.88 239 ILE A O 1
ATOM 1960 N N . HIS A 1 240 ? -10.224 -1.479 3.559 1.00 86.31 240 HIS A N 1
ATOM 1961 C CA . HIS A 1 240 ? -10.990 -1.926 2.407 1.00 86.31 240 HIS A CA 1
ATOM 1962 C C . HIS A 1 240 ? -11.078 -3.455 2.343 1.00 86.31 240 HIS A C 1
ATOM 1964 O O . HIS A 1 240 ? -12.180 -3.980 2.178 1.00 86.31 240 HIS A O 1
ATOM 1970 N N . LEU A 1 241 ? -9.957 -4.156 2.541 1.00 88.94 241 LEU A N 1
ATOM 1971 C CA . LEU A 1 241 ? -9.888 -5.619 2.565 1.00 88.94 241 LEU A CA 1
ATOM 1972 C C . LEU A 1 241 ? -10.808 -6.222 3.631 1.00 88.94 241 LEU A C 1
ATOM 1974 O O . LEU A 1 241 ? -11.673 -7.028 3.293 1.00 88.94 241 LEU A O 1
ATOM 1978 N N . TRP A 1 242 ? -10.716 -5.779 4.890 1.00 92.56 242 TRP A N 1
ATOM 1979 C CA . TRP A 1 242 ? -11.623 -6.269 5.938 1.00 92.56 242 TRP A CA 1
ATOM 1980 C C . TRP A 1 242 ? -13.091 -5.970 5.644 1.00 92.56 242 TRP A C 1
ATOM 1982 O O . TRP A 1 242 ? -13.963 -6.793 5.921 1.00 92.56 242 TRP A O 1
ATOM 1992 N N . THR A 1 243 ? -13.371 -4.817 5.031 1.00 90.12 243 THR A N 1
ATOM 1993 C CA . THR A 1 243 ? -14.732 -4.480 4.607 1.00 90.12 243 THR A CA 1
ATOM 1994 C C . THR A 1 243 ? -15.247 -5.452 3.538 1.00 90.12 243 THR A C 1
ATOM 1996 O O . THR A 1 243 ? -16.407 -5.848 3.614 1.00 90.12 243 THR A O 1
ATOM 1999 N N . GLN A 1 244 ? -14.420 -5.851 2.561 1.00 90.00 244 GLN A N 1
ATOM 2000 C CA . GLN A 1 244 ? -14.809 -6.827 1.529 1.00 90.00 244 GLN A CA 1
ATOM 2001 C C . GLN A 1 244 ? -14.991 -8.242 2.095 1.00 90.00 244 GLN A C 1
ATOM 2003 O O . GLN A 1 244 ? -15.920 -8.936 1.689 1.00 90.00 244 GLN A O 1
ATOM 2008 N N . MET A 1 245 ? -14.164 -8.644 3.063 1.00 92.62 245 MET A N 1
ATOM 2009 C CA . MET A 1 245 ? -14.292 -9.941 3.745 1.00 92.62 245 MET A CA 1
ATOM 2010 C C . MET A 1 245 ? -15.518 -10.020 4.667 1.00 92.62 245 MET A C 1
ATOM 2012 O O . MET A 1 245 ? -15.924 -11.109 5.065 1.00 92.62 245 MET A O 1
ATOM 2016 N N . GLY A 1 246 ? -16.118 -8.879 5.027 1.00 92.69 246 GLY A N 1
ATOM 2017 C CA . GLY A 1 246 ? -17.188 -8.827 6.026 1.00 92.69 246 GLY A CA 1
ATOM 2018 C C . GLY A 1 246 ? -16.700 -9.122 7.449 1.00 92.69 246 GLY A C 1
ATOM 2019 O O . GLY A 1 246 ? -17.513 -9.417 8.326 1.00 92.69 246 GLY A O 1
ATOM 2020 N N . ASP A 1 247 ? -15.388 -9.031 7.693 1.00 93.31 247 ASP A N 1
ATOM 2021 C CA . ASP A 1 247 ? -14.784 -9.229 9.011 1.00 93.31 247 ASP A CA 1
ATOM 2022 C C . ASP A 1 247 ? -14.918 -7.950 9.850 1.00 93.31 247 ASP A C 1
ATOM 2024 O O . ASP A 1 247 ? -13.983 -7.170 10.057 1.00 93.31 247 ASP A O 1
ATOM 2028 N N . HIS A 1 248 ? -16.154 -7.691 10.276 1.00 91.06 248 HIS A N 1
ATOM 2029 C CA . HIS A 1 248 ? -16.500 -6.504 11.049 1.00 91.06 248 HIS A CA 1
ATOM 2030 C C . HIS A 1 248 ? -15.797 -6.465 12.408 1.00 91.06 248 HIS A C 1
ATOM 2032 O O . HIS A 1 248 ? -15.516 -5.377 12.898 1.00 91.06 248 HIS A O 1
ATOM 2038 N N . GLU A 1 249 ? -15.497 -7.620 13.008 1.00 92.62 249 GLU A N 1
ATOM 2039 C CA . GLU A 1 249 ? -14.839 -7.692 14.314 1.00 92.62 249 GLU A CA 1
ATOM 2040 C C . GLU A 1 249 ? -13.380 -7.237 14.221 1.00 92.62 249 GLU A C 1
ATOM 2042 O O . GLU A 1 249 ? -12.976 -6.349 14.978 1.00 92.62 249 GLU A O 1
ATOM 2047 N N . GLN A 1 250 ? -12.611 -7.759 13.256 1.00 92.38 250 GLN A N 1
ATOM 2048 C CA . GLN A 1 250 ? -11.232 -7.310 13.039 1.00 92.38 250 GLN A CA 1
ATOM 2049 C C . GLN A 1 250 ? -11.174 -5.837 12.636 1.00 92.38 250 GLN A C 1
ATOM 2051 O O . GLN A 1 250 ? -10.338 -5.088 13.144 1.00 92.38 250 GLN A O 1
ATOM 2056 N N . LEU A 1 251 ? -12.093 -5.390 11.772 1.00 93.12 251 LEU A N 1
ATOM 2057 C CA . LEU A 1 251 ? -12.152 -3.991 11.356 1.00 93.12 251 LEU A CA 1
ATOM 2058 C C . LEU A 1 251 ? -12.481 -3.051 12.524 1.00 93.12 251 LEU A C 1
ATOM 2060 O O . LEU A 1 251 ? -11.818 -2.027 12.688 1.00 93.12 251 LEU A O 1
ATOM 2064 N N . GLU A 1 252 ? -13.494 -3.375 13.335 1.00 92.31 252 GLU A N 1
ATOM 2065 C CA . GLU A 1 252 ? -13.853 -2.593 14.524 1.00 92.31 252 GLU A CA 1
ATOM 2066 C C . GLU A 1 252 ? -12.683 -2.549 15.515 1.00 92.31 252 GLU A C 1
ATOM 2068 O O . GLU A 1 252 ? -12.323 -1.465 15.980 1.00 92.31 252 GLU A O 1
ATOM 2073 N N . GLY A 1 253 ? -12.059 -3.698 15.797 1.00 92.38 253 GLY A N 1
ATOM 2074 C CA . GLY A 1 253 ? -10.901 -3.791 16.684 1.00 92.38 253 GLY A CA 1
ATOM 2075 C C . GLY A 1 253 ? -9.723 -2.949 16.197 1.00 92.38 253 GLY A C 1
ATOM 2076 O O . GLY A 1 253 ? -9.132 -2.199 16.975 1.00 92.38 253 GLY A O 1
ATOM 2077 N N . TYR A 1 254 ? -9.417 -2.999 14.900 1.00 92.06 254 TYR A N 1
ATOM 2078 C CA . TYR A 1 254 ? -8.361 -2.186 14.303 1.00 92.06 254 TYR A CA 1
ATOM 2079 C C . TYR A 1 254 ? -8.640 -0.683 14.405 1.00 92.06 254 TYR A C 1
ATOM 2081 O O . TYR A 1 254 ? -7.791 0.066 14.889 1.00 92.06 254 TYR A O 1
ATOM 2089 N N . LEU A 1 255 ? -9.828 -0.234 13.984 1.00 91.56 255 LEU A N 1
ATOM 2090 C CA . LEU A 1 255 ? -10.199 1.185 14.020 1.00 91.56 255 LEU A CA 1
ATOM 2091 C C . LEU A 1 255 ? -10.204 1.727 15.455 1.00 91.56 255 LEU A C 1
ATOM 2093 O O . LEU A 1 255 ? -9.735 2.840 15.690 1.00 91.56 255 LEU A O 1
ATOM 2097 N N . PHE A 1 256 ? -10.682 0.928 16.415 1.00 92.94 256 PHE A N 1
ATOM 2098 C CA . PHE A 1 256 ? -10.638 1.264 17.837 1.00 92.94 256 PHE A CA 1
ATOM 2099 C C . PHE A 1 256 ? -9.198 1.425 18.334 1.00 92.94 256 PHE A C 1
ATOM 2101 O O . PHE A 1 256 ? -8.867 2.441 18.945 1.00 92.94 256 PHE A O 1
ATOM 2108 N N . ASN A 1 257 ? -8.324 0.462 18.030 1.00 89.69 257 ASN A N 1
ATOM 2109 C CA . ASN A 1 257 ? -6.923 0.515 18.446 1.00 89.69 257 ASN A CA 1
ATOM 2110 C C . ASN A 1 257 ? -6.211 1.748 17.871 1.00 89.69 257 ASN A C 1
ATOM 2112 O O . ASN A 1 257 ? -5.511 2.438 18.608 1.00 89.69 257 ASN A O 1
ATOM 2116 N N . ARG A 1 258 ? -6.449 2.084 16.596 1.00 88.31 258 ARG A N 1
ATOM 2117 C CA . ARG A 1 258 ? -5.898 3.294 15.962 1.00 88.31 258 ARG A CA 1
ATOM 2118 C C . ARG A 1 258 ? -6.404 4.577 16.593 1.00 88.31 258 ARG A C 1
ATOM 2120 O O . ARG A 1 258 ? -5.621 5.492 16.842 1.00 88.31 258 ARG A O 1
ATOM 2127 N N . TRP A 1 259 ? -7.699 4.645 16.883 1.00 90.94 259 TRP A N 1
ATOM 2128 C CA . TRP A 1 259 ? -8.280 5.785 17.578 1.00 90.94 259 TRP A CA 1
ATOM 2129 C C . TRP A 1 259 ? -7.612 6.015 18.941 1.00 90.94 259 TRP A C 1
ATOM 2131 O O . TRP A 1 259 ? -7.169 7.132 19.224 1.00 90.94 259 TRP A O 1
ATOM 2141 N N . VAL A 1 260 ? -7.482 4.961 19.753 1.00 90.06 260 VAL A N 1
ATOM 2142 C CA . VAL A 1 260 ? -6.827 5.023 21.069 1.00 90.06 260 VAL A CA 1
ATOM 2143 C C . VAL A 1 260 ? -5.353 5.409 20.941 1.00 90.06 260 VAL A C 1
ATOM 2145 O O . VAL A 1 260 ? -4.881 6.256 21.698 1.00 90.06 260 VAL A O 1
ATOM 2148 N N . GLU A 1 261 ? -4.633 4.833 19.978 1.00 87.12 261 GLU A N 1
ATOM 2149 C CA . GLU A 1 261 ? -3.222 5.131 19.722 1.00 87.12 261 GLU A CA 1
ATOM 2150 C C . GLU A 1 261 ? -3.022 6.623 19.402 1.00 87.12 261 GLU A C 1
ATOM 2152 O O . GLU A 1 261 ? -2.265 7.311 20.091 1.00 87.12 261 GLU A O 1
ATOM 2157 N N . TYR A 1 262 ? -3.762 7.172 18.430 1.00 87.75 262 TYR A N 1
ATOM 2158 C CA . TYR A 1 262 ? -3.676 8.595 18.082 1.00 87.75 262 TYR A CA 1
ATOM 2159 C C . TYR A 1 262 ? -4.095 9.522 19.231 1.00 87.75 262 TYR A C 1
ATOM 2161 O O . TYR A 1 262 ? -3.484 10.580 19.408 1.00 87.75 262 TYR A O 1
ATOM 2169 N N . LEU A 1 263 ? -5.097 9.139 20.033 1.00 89.62 263 LEU A N 1
ATOM 2170 C CA . LEU A 1 263 ? -5.469 9.885 21.238 1.00 89.62 263 LEU A CA 1
ATOM 2171 C C . LEU A 1 263 ? -4.343 9.897 22.271 1.00 89.62 263 LEU A C 1
ATOM 2173 O O . LEU A 1 263 ? -4.044 10.954 22.822 1.00 89.62 263 LEU A O 1
ATOM 2177 N N . ARG A 1 264 ? -3.699 8.755 22.527 1.00 87.69 264 ARG A N 1
ATOM 2178 C CA . ARG A 1 264 ? -2.582 8.665 23.473 1.00 87.69 264 ARG A CA 1
ATOM 2179 C C . ARG A 1 264 ? -1.448 9.596 23.056 1.00 87.69 264 ARG A C 1
ATOM 2181 O O . ARG A 1 264 ? -1.053 10.454 23.838 1.00 87.69 264 ARG A O 1
ATOM 2188 N N . HIS A 1 265 ? -1.034 9.526 21.792 1.00 85.06 265 HIS A N 1
ATOM 2189 C CA . HIS A 1 265 ? -0.012 10.426 21.258 1.00 85.06 265 HIS A CA 1
ATOM 2190 C C . HIS A 1 265 ? -0.415 11.900 21.324 1.00 85.06 265 HIS A C 1
ATOM 2192 O O . HIS A 1 265 ? 0.433 12.756 21.570 1.00 85.06 265 HIS A O 1
ATOM 2198 N N . TYR A 1 266 ? -1.696 12.216 21.119 1.00 89.25 266 TYR A N 1
ATOM 2199 C CA . TYR A 1 266 ? -2.201 13.575 21.299 1.00 89.25 266 TYR A CA 1
ATOM 2200 C C . TYR A 1 266 ? -2.026 14.065 22.743 1.00 89.25 266 TYR A C 1
ATOM 2202 O O . TYR A 1 266 ? -1.532 15.172 22.951 1.00 89.25 266 TYR A O 1
ATOM 2210 N N . TYR A 1 267 ? -2.395 13.255 23.739 1.00 89.50 267 TYR A N 1
ATOM 2211 C CA . TYR A 1 267 ? -2.241 13.624 25.148 1.00 89.50 267 TYR A CA 1
ATOM 2212 C C . TYR A 1 267 ? -0.778 13.692 25.586 1.00 89.50 267 TYR A C 1
ATOM 2214 O O . TYR A 1 267 ? -0.422 14.615 26.317 1.00 89.50 267 TYR A O 1
ATOM 2222 N N . ASP A 1 268 ? 0.073 12.794 25.090 1.00 86.12 268 ASP A N 1
ATOM 2223 C CA . ASP A 1 268 ? 1.518 12.855 25.317 1.00 86.12 268 ASP A CA 1
ATOM 2224 C C . ASP A 1 268 ? 2.097 14.170 24.775 1.00 86.12 268 ASP A C 1
ATOM 2226 O O . ASP A 1 268 ? 2.836 14.858 25.478 1.00 86.12 268 ASP A O 1
ATOM 2230 N N . ALA A 1 269 ? 1.681 14.582 23.571 1.00 85.00 269 ALA A N 1
ATOM 2231 C CA . ALA A 1 269 ? 2.089 15.852 22.969 1.00 85.00 269 ALA A CA 1
ATOM 2232 C C . ALA A 1 269 ? 1.576 17.091 23.734 1.00 85.00 269 ALA A C 1
ATOM 2234 O O . ALA A 1 269 ? 2.181 18.156 23.644 1.00 85.00 269 ALA A O 1
ATOM 2235 N N . LEU A 1 270 ? 0.474 16.981 24.489 1.00 86.38 270 LEU A N 1
ATOM 2236 C CA . LEU A 1 270 ? -0.014 18.053 25.370 1.00 86.38 270 LEU A CA 1
ATOM 2237 C C . LEU A 1 270 ? 0.715 18.109 26.719 1.00 86.38 270 LEU A C 1
ATOM 2239 O O . LEU A 1 270 ? 0.691 19.148 27.379 1.00 86.38 270 LEU A O 1
ATOM 2243 N N . ALA A 1 271 ? 1.312 16.999 27.155 1.00 84.44 271 ALA A N 1
ATOM 2244 C CA . ALA A 1 271 ? 1.985 16.887 28.445 1.00 84.44 271 ALA A CA 1
ATOM 2245 C C . ALA A 1 271 ? 3.427 17.432 28.431 1.00 84.44 271 ALA A C 1
ATOM 2247 O O . ALA A 1 271 ? 4.070 17.468 29.484 1.00 84.44 271 ALA A O 1
ATOM 2248 N N . GLU A 1 272 ? 3.941 17.863 27.273 1.00 79.62 272 GLU A N 1
ATOM 2249 C CA . GLU A 1 272 ? 5.302 18.383 27.139 1.00 79.62 272 GLU A CA 1
ATOM 2250 C C . GLU A 1 272 ? 5.490 19.674 27.976 1.00 79.62 272 GLU A C 1
ATOM 2252 O O . GLU A 1 272 ? 4.797 20.676 27.780 1.00 79.62 272 GLU A O 1
ATOM 2257 N N . PRO A 1 273 ? 6.416 19.673 28.956 1.00 75.50 273 PRO A N 1
ATOM 2258 C CA . PRO A 1 273 ? 6.485 20.693 30.005 1.00 75.50 273 PRO A CA 1
ATOM 2259 C C . PRO A 1 273 ? 7.026 22.057 29.551 1.00 75.50 273 PRO A C 1
ATOM 2261 O O . PRO A 1 273 ? 7.038 22.995 30.349 1.00 75.50 273 PRO A O 1
ATOM 2264 N N . ASP A 1 274 ? 7.499 22.191 28.311 1.00 79.94 274 ASP A N 1
ATOM 2265 C CA . ASP A 1 274 ? 8.128 23.423 27.824 1.00 79.94 274 ASP A CA 1
ATOM 2266 C C . ASP A 1 274 ? 7.126 24.473 27.311 1.00 79.94 274 ASP A C 1
ATOM 2268 O O . ASP A 1 274 ? 7.515 25.606 27.016 1.00 79.94 274 ASP A O 1
ATOM 2272 N N . GLY A 1 275 ? 5.832 24.130 27.257 1.00 64.44 275 GLY A N 1
ATOM 2273 C CA . GLY A 1 275 ? 4.771 25.031 26.812 1.00 64.44 275 GLY A CA 1
ATOM 2274 C C . GLY A 1 275 ? 4.889 25.432 25.340 1.00 64.44 275 GLY A C 1
ATOM 2275 O O . GLY A 1 275 ? 4.210 26.369 24.909 1.00 64.44 275 GLY A O 1
ATOM 2276 N N . THR A 1 276 ? 5.744 24.760 24.562 1.00 69.75 276 THR A N 1
ATOM 2277 C CA . THR A 1 276 ? 5.769 24.950 23.119 1.00 69.75 276 THR A CA 1
ATOM 2278 C C . THR A 1 276 ? 4.501 24.340 22.534 1.00 69.75 276 THR A C 1
ATOM 2280 O O . THR A 1 276 ? 4.099 23.226 22.860 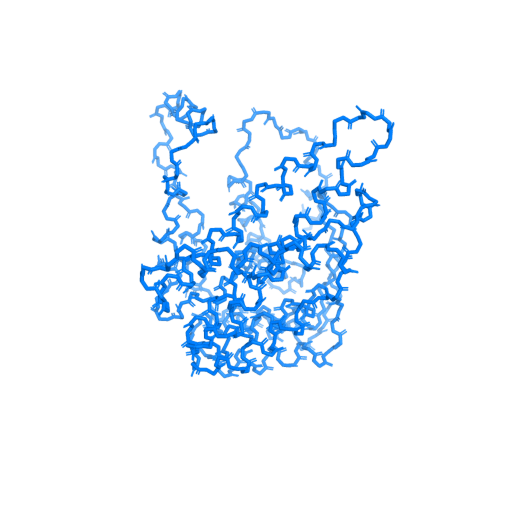1.00 69.75 276 THR A O 1
ATOM 2283 N N . VAL A 1 277 ? 3.797 25.112 21.703 1.00 58.62 277 VAL A N 1
ATOM 2284 C CA . VAL A 1 277 ? 2.635 24.594 20.979 1.00 58.62 277 VAL A CA 1
ATOM 2285 C C . VAL A 1 277 ? 3.156 23.536 20.019 1.00 58.62 277 VAL A C 1
ATOM 2287 O O . VAL A 1 277 ? 3.751 23.858 18.987 1.00 58.62 277 VAL A O 1
ATOM 2290 N N . ASN A 1 278 ? 2.959 22.272 20.376 1.00 72.44 278 ASN A N 1
ATOM 2291 C CA . ASN A 1 278 ? 3.325 21.167 19.520 1.00 72.44 278 ASN A CA 1
ATOM 2292 C C . ASN A 1 278 ? 2.345 21.145 18.338 1.00 72.44 278 ASN A C 1
ATOM 2294 O O . ASN A 1 278 ? 1.220 20.659 18.453 1.00 72.44 278 ASN A O 1
ATOM 2298 N N . TYR A 1 279 ? 2.763 21.690 17.190 1.00 66.00 279 TYR A N 1
ATOM 2299 C CA . TYR A 1 279 ? 1.981 21.694 15.943 1.00 66.00 279 TYR A CA 1
ATOM 2300 C C . TYR A 1 279 ? 1.533 20.283 15.511 1.00 66.00 279 TYR A C 1
ATOM 2302 O O . TYR A 1 279 ? 0.630 20.142 14.685 1.00 66.00 279 TYR A O 1
AT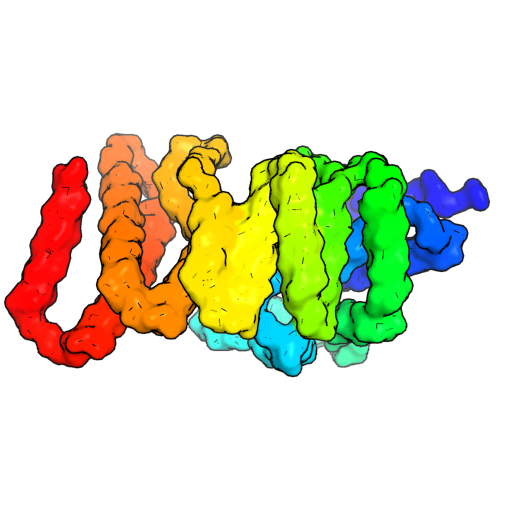OM 2310 N N . ASN A 1 280 ? 2.112 19.222 16.084 1.00 78.19 280 ASN A N 1
ATOM 2311 C CA . ASN A 1 280 ? 1.666 17.856 15.847 1.00 78.19 280 ASN A CA 1
ATOM 2312 C C . ASN A 1 280 ? 0.407 17.484 16.640 1.00 78.19 280 ASN A C 1
ATOM 2314 O O . ASN A 1 280 ? -0.329 16.618 16.179 1.00 78.19 280 ASN A O 1
ATOM 2318 N N . ALA A 1 281 ? 0.101 18.138 17.766 1.00 85.06 281 ALA A N 1
ATOM 2319 C CA . ALA A 1 281 ? -1.061 17.808 18.593 1.00 85.06 281 ALA A CA 1
ATOM 2320 C C . ALA A 1 281 ? -2.387 18.010 17.835 1.00 85.06 281 ALA A C 1
ATOM 2322 O O . ALA A 1 281 ? -3.252 17.139 17.851 1.00 85.06 281 ALA A O 1
ATOM 2323 N N . GLU A 1 282 ? -2.541 19.109 17.090 1.00 86.12 282 GLU A N 1
ATOM 2324 C CA . GLU A 1 282 ? -3.742 19.322 16.266 1.00 86.12 282 GLU A CA 1
ATOM 2325 C C . GLU A 1 282 ? -3.878 18.268 15.160 1.00 86.12 282 GLU A C 1
ATOM 2327 O O . GLU A 1 282 ? -4.976 17.762 14.915 1.00 86.12 282 GLU A O 1
ATOM 2332 N N . ASN A 1 283 ? -2.765 17.895 14.518 1.00 84.06 283 ASN A N 1
ATOM 2333 C CA . ASN A 1 283 ? -2.754 16.838 13.510 1.00 84.06 283 ASN A CA 1
ATOM 2334 C C . ASN A 1 283 ? -3.131 15.483 14.126 1.00 84.06 283 ASN A C 1
ATOM 2336 O O . ASN A 1 283 ? -3.979 14.796 13.567 1.00 84.06 283 ASN A O 1
ATOM 2340 N N . LEU A 1 284 ? -2.562 15.124 15.280 1.00 86.81 284 LEU A N 1
ATOM 2341 C CA . LEU A 1 284 ? -2.864 13.894 16.020 1.00 86.81 284 LEU A CA 1
ATOM 2342 C C . LEU A 1 284 ? -4.337 13.829 16.433 1.00 86.81 284 LEU A C 1
ATOM 2344 O O . LEU A 1 284 ? -4.991 12.819 16.194 1.00 86.81 284 LEU A O 1
ATOM 2348 N N . LEU A 1 285 ? -4.894 14.923 16.964 1.00 90.56 285 LEU A N 1
ATOM 2349 C CA . LEU A 1 285 ? -6.315 14.998 17.303 1.00 90.56 285 LEU A CA 1
ATOM 2350 C C . LEU A 1 285 ? -7.206 14.868 16.063 1.00 90.56 285 LEU A C 1
ATOM 2352 O O . LEU A 1 285 ? -8.250 14.219 16.121 1.00 90.56 285 LEU A O 1
ATOM 2356 N N . ARG A 1 286 ? -6.813 15.480 14.938 1.00 89.38 286 ARG A N 1
ATOM 2357 C CA . ARG A 1 286 ? -7.534 15.327 13.670 1.00 89.38 286 ARG A CA 1
ATOM 2358 C C . ARG A 1 286 ? -7.554 13.863 13.233 1.00 89.38 286 ARG A C 1
ATOM 2360 O O . ARG A 1 286 ? -8.629 13.383 12.891 1.00 89.38 286 ARG A O 1
ATOM 2367 N N . GLN A 1 287 ? -6.418 13.164 13.305 1.00 86.94 287 GLN A N 1
ATOM 2368 C CA . GLN A 1 287 ? -6.357 11.736 12.980 1.00 86.94 287 GLN A CA 1
ATOM 2369 C C . GLN A 1 287 ? -7.186 10.890 13.947 1.00 86.94 287 GLN A C 1
ATOM 2371 O O . GLN A 1 287 ? -7.996 10.080 13.510 1.00 86.94 287 GLN A O 1
ATOM 2376 N N . ALA A 1 288 ? -7.075 11.133 15.255 1.00 89.44 288 ALA A N 1
ATOM 2377 C CA . ALA A 1 288 ? -7.886 10.449 16.258 1.00 89.44 288 ALA A CA 1
ATOM 2378 C C . ALA A 1 288 ? -9.388 10.566 15.958 1.00 89.44 288 ALA A C 1
ATOM 2380 O O . ALA A 1 288 ? -10.099 9.566 15.977 1.00 89.44 288 ALA A O 1
ATOM 2381 N N . ARG A 1 289 ? -9.865 11.771 15.619 1.00 91.88 289 ARG A N 1
ATOM 2382 C CA . ARG A 1 289 ? -11.268 12.010 15.241 1.00 91.88 289 ARG A CA 1
ATOM 2383 C C . ARG A 1 289 ? -11.668 11.320 13.942 1.00 91.88 289 ARG A C 1
ATOM 2385 O O . ARG A 1 289 ? -12.826 10.950 13.776 1.00 91.88 289 ARG A O 1
ATOM 2392 N N . GLU A 1 290 ? -10.746 11.178 13.000 1.00 90.19 290 GLU A N 1
ATOM 2393 C CA . GLU A 1 290 ? -11.005 10.438 11.771 1.00 90.19 290 GLU A CA 1
ATOM 2394 C C . GLU A 1 290 ? -11.262 8.953 12.066 1.00 90.19 290 GLU A C 1
ATOM 2396 O O . GLU A 1 290 ? -12.288 8.422 11.636 1.00 90.19 290 GLU A O 1
ATOM 2401 N N . TYR A 1 291 ? -10.406 8.308 12.868 1.00 89.75 291 TYR A N 1
ATOM 2402 C CA . TYR A 1 291 ? -10.612 6.916 13.290 1.00 89.75 291 TYR A CA 1
ATOM 2403 C C . TYR A 1 291 ? -11.831 6.745 14.193 1.00 89.75 291 TYR A C 1
ATOM 2405 O O . TYR A 1 291 ? -12.565 5.776 14.023 1.00 89.75 291 TYR A O 1
ATOM 2413 N N . GLU A 1 292 ? -12.100 7.702 15.084 1.00 92.69 292 GLU A N 1
ATOM 2414 C CA . GLU A 1 292 ? -13.329 7.750 15.881 1.00 92.69 292 GLU A CA 1
ATOM 2415 C C . GLU A 1 292 ? -14.571 7.698 14.979 1.00 92.69 292 GLU A C 1
ATOM 2417 O O . GLU A 1 292 ? -15.440 6.842 15.148 1.00 92.69 292 GLU A O 1
ATOM 2422 N N . ASN A 1 293 ? -14.637 8.578 13.974 1.00 92.44 293 ASN A N 1
ATOM 2423 C CA . ASN A 1 293 ? -15.769 8.630 13.052 1.00 92.44 293 ASN A CA 1
ATOM 2424 C C . ASN A 1 293 ? -15.914 7.323 12.263 1.00 92.44 293 ASN A C 1
ATOM 2426 O O . ASN A 1 293 ? -17.017 6.782 12.183 1.00 92.44 293 ASN A O 1
ATOM 2430 N N . ARG A 1 294 ? -14.810 6.782 11.729 1.00 91.06 294 ARG A N 1
ATOM 2431 C CA . ARG A 1 294 ? -14.812 5.500 11.002 1.00 91.06 294 ARG A CA 1
ATOM 2432 C C . ARG A 1 294 ? -15.265 4.347 11.897 1.00 91.06 294 ARG A C 1
ATOM 2434 O O . ARG A 1 294 ? -16.072 3.526 11.468 1.00 91.06 294 ARG A O 1
ATOM 2441 N N . TYR A 1 295 ? -14.789 4.293 13.140 1.00 92.44 295 TYR A N 1
ATOM 2442 C CA . TYR A 1 295 ? -15.203 3.297 14.126 1.00 92.44 295 TYR A CA 1
ATOM 2443 C C . TYR A 1 295 ? -16.708 3.398 14.405 1.00 92.44 295 TYR A C 1
ATOM 2445 O O . TYR A 1 295 ? -17.426 2.403 14.299 1.00 92.44 295 TYR A O 1
ATOM 2453 N N . TYR A 1 296 ? -17.223 4.603 14.663 1.00 91.25 296 TYR A N 1
ATOM 2454 C CA . TYR A 1 296 ? -18.654 4.821 14.884 1.00 91.25 296 TYR A CA 1
ATOM 2455 C C . TYR A 1 296 ? -19.513 4.461 13.673 1.00 91.25 296 TYR A C 1
ATOM 2457 O O . TYR A 1 296 ? -20.612 3.931 13.843 1.00 91.25 296 TYR A O 1
ATOM 2465 N N . GLU A 1 297 ? -19.043 4.722 12.454 1.00 91.50 297 GLU A N 1
ATOM 2466 C CA . GLU A 1 297 ? -19.726 4.284 11.238 1.00 91.50 297 GLU A CA 1
ATOM 2467 C C . GLU A 1 297 ? -19.828 2.758 11.160 1.00 91.50 297 GLU A C 1
ATOM 2469 O O . GLU A 1 297 ? -20.888 2.247 10.793 1.00 91.50 297 GLU A O 1
ATOM 2474 N N . GLN A 1 298 ? -18.777 2.021 11.534 1.00 91.19 298 GLN A N 1
ATOM 2475 C CA . GLN A 1 298 ? -18.826 0.556 11.574 1.00 91.19 298 GLN A CA 1
ATOM 2476 C C . GLN A 1 298 ? -19.760 0.047 12.677 1.00 91.19 298 GLN A C 1
ATOM 2478 O O . GLN A 1 298 ? -20.645 -0.759 12.390 1.00 91.19 298 GLN A O 1
ATOM 2483 N N . VAL A 1 299 ? -19.673 0.601 13.892 1.00 89.19 299 VAL A N 1
ATOM 2484 C CA . VAL A 1 299 ? -20.583 0.248 14.995 1.00 89.19 299 VAL A CA 1
ATOM 2485 C C . VAL A 1 299 ? -22.040 0.492 14.605 1.00 89.19 299 VAL A C 1
ATOM 2487 O O . VAL A 1 299 ? -22.885 -0.359 14.862 1.00 89.19 299 VAL A O 1
ATOM 2490 N N . ARG A 1 300 ? -22.357 1.600 13.920 1.00 90.56 300 ARG A N 1
ATOM 2491 C CA . ARG A 1 300 ? -23.724 1.889 13.450 1.00 90.56 300 ARG A CA 1
ATOM 2492 C C . ARG A 1 300 ? -24.233 0.911 12.397 1.00 90.56 300 ARG A C 1
ATOM 2494 O O . ARG A 1 300 ? -25.435 0.679 12.328 1.00 90.56 300 ARG A O 1
ATOM 2501 N N . LYS A 1 301 ? -23.361 0.320 11.576 1.00 89.94 301 LYS A N 1
ATOM 2502 C CA . LYS A 1 301 ? -23.785 -0.741 10.645 1.00 89.94 301 LYS A CA 1
ATOM 2503 C C . LYS A 1 301 ? -24.243 -1.990 11.398 1.00 89.94 301 LYS A C 1
ATOM 2505 O O . LYS A 1 301 ? -25.169 -2.655 10.943 1.00 89.94 301 LYS A O 1
ATOM 2510 N N . ARG A 1 302 ? -23.632 -2.284 12.551 1.00 88.94 302 ARG A N 1
ATOM 2511 C CA . ARG A 1 302 ? -23.987 -3.416 13.420 1.00 88.94 302 ARG A CA 1
ATOM 2512 C C . ARG A 1 302 ? -25.156 -3.103 14.359 1.00 88.94 302 ARG A C 1
ATOM 2514 O O . ARG A 1 302 ? -26.021 -3.949 14.564 1.00 88.94 302 ARG A O 1
ATOM 2521 N N . ILE A 1 303 ? -25.186 -1.891 14.907 1.00 90.25 303 ILE A N 1
ATOM 2522 C CA . ILE A 1 303 ? -26.170 -1.391 15.870 1.00 90.25 303 ILE A CA 1
ATOM 2523 C C . ILE A 1 303 ? -26.695 -0.045 15.340 1.00 90.25 303 ILE A C 1
ATOM 2525 O O . ILE A 1 303 ? -26.127 0.998 15.659 1.00 90.25 303 ILE A O 1
ATOM 2529 N N . PRO A 1 304 ? -27.756 -0.032 14.508 1.00 89.25 304 PRO A N 1
ATOM 2530 C CA . PRO A 1 304 ? -28.228 1.186 13.832 1.00 89.25 304 PRO A CA 1
ATOM 2531 C C . PRO A 1 304 ? -28.568 2.348 14.770 1.00 89.25 304 PRO A C 1
ATOM 2533 O O . PRO A 1 304 ? -28.364 3.510 14.417 1.00 89.25 304 PRO A O 1
ATOM 2536 N N . GLU A 1 305 ? -29.041 2.037 15.977 1.00 92.00 305 GLU A N 1
ATOM 2537 C CA . GLU A 1 305 ? -29.388 3.008 17.013 1.00 92.00 305 GLU A CA 1
ATOM 2538 C C . GLU A 1 305 ? -28.788 2.568 18.356 1.00 92.00 305 GLU A C 1
ATOM 2540 O O . GLU A 1 305 ? -29.494 1.970 19.171 1.00 92.00 305 GLU A O 1
ATOM 2545 N N . PRO A 1 306 ? -27.485 2.819 18.602 1.00 88.75 306 PRO A N 1
ATOM 2546 C CA . PRO A 1 306 ? -26.868 2.407 19.851 1.00 88.75 306 PRO A CA 1
ATOM 2547 C C . PRO A 1 306 ? -27.504 3.166 21.012 1.00 88.75 306 PRO A C 1
ATOM 2549 O O . PRO A 1 306 ? -27.673 4.392 20.973 1.00 88.75 306 PRO A O 1
ATOM 2552 N N . THR A 1 307 ? -27.864 2.424 22.047 1.00 94.06 307 THR A N 1
ATOM 2553 C CA . THR A 1 307 ? -28.405 2.941 23.297 1.00 94.06 307 THR A CA 1
ATOM 2554 C C . THR A 1 307 ? -27.380 3.821 24.005 1.00 94.06 307 THR A C 1
ATOM 2556 O O . THR A 1 307 ? -26.174 3.791 23.740 1.00 94.06 307 THR A O 1
ATOM 2559 N N . ARG A 1 308 ? -27.854 4.625 24.958 1.00 92.81 308 ARG A N 1
ATOM 2560 C CA . ARG A 1 308 ? -26.967 5.439 25.793 1.00 92.81 308 ARG A CA 1
ATOM 2561 C C . ARG A 1 308 ? -25.966 4.560 26.544 1.00 92.81 308 ARG A C 1
ATOM 2563 O O . ARG A 1 308 ? -24.810 4.946 26.682 1.00 92.81 308 ARG A O 1
ATOM 2570 N N . GLU A 1 309 ? -26.412 3.411 27.032 1.00 94.56 309 GLU A N 1
ATOM 2571 C CA . GLU A 1 309 ? -25.603 2.448 27.770 1.00 94.56 309 GLU A CA 1
ATOM 2572 C C . GLU A 1 309 ? -24.477 1.873 26.896 1.00 94.56 309 GLU A C 1
ATOM 2574 O O . GLU A 1 309 ? -23.343 1.785 27.361 1.00 94.56 309 GLU A O 1
ATOM 2579 N N . GLU A 1 310 ? -24.747 1.574 25.621 1.00 90.38 310 GLU A N 1
ATOM 2580 C CA . GLU A 1 310 ? -23.729 1.117 24.660 1.00 90.38 310 GLU A CA 1
ATOM 2581 C C . GLU A 1 310 ? -22.694 2.206 24.352 1.00 90.38 310 GLU A C 1
ATOM 2583 O O . GLU A 1 310 ? -21.495 1.933 24.370 1.00 90.38 310 GLU A O 1
ATOM 2588 N N . TRP A 1 311 ? -23.121 3.460 24.158 1.00 90.44 311 TRP A N 1
ATOM 2589 C CA . TRP A 1 311 ? -22.181 4.577 23.991 1.00 90.44 311 TRP A CA 1
ATOM 2590 C C . TRP A 1 311 ? -21.305 4.793 25.227 1.00 90.44 311 TRP A C 1
ATOM 2592 O O . TRP A 1 311 ? -20.107 5.040 25.104 1.00 90.44 311 TRP A O 1
ATOM 2602 N N . VAL A 1 312 ? -21.884 4.677 26.425 1.00 92.19 312 VAL A N 1
ATOM 2603 C CA . VAL A 1 312 ? -21.129 4.767 27.681 1.00 92.19 312 VAL A CA 1
ATOM 2604 C C . VAL A 1 312 ? -20.111 3.632 27.787 1.00 92.19 312 VAL A C 1
ATOM 2606 O O . VAL A 1 312 ? -18.978 3.893 28.183 1.00 92.19 312 VAL A O 1
ATOM 2609 N N . ALA A 1 313 ? -20.475 2.408 27.399 1.00 92.81 313 ALA A N 1
ATOM 2610 C CA . ALA A 1 313 ? -19.559 1.270 27.403 1.00 92.81 313 ALA A CA 1
ATOM 2611 C C . ALA A 1 313 ? -18.376 1.479 26.442 1.00 92.81 313 ALA A C 1
ATOM 2613 O O . ALA A 1 313 ? -17.232 1.269 26.837 1.00 92.81 313 ALA A O 1
ATOM 2614 N N . ILE A 1 314 ? -18.625 1.972 25.222 1.00 90.25 314 ILE A N 1
ATOM 2615 C CA . ILE A 1 314 ? -17.565 2.303 24.254 1.00 90.25 314 ILE A CA 1
ATOM 2616 C C . ILE A 1 314 ? -16.613 3.357 24.833 1.00 90.25 314 ILE A C 1
ATOM 2618 O O . ILE A 1 314 ? -15.398 3.176 24.807 1.00 90.25 314 ILE A O 1
ATOM 2622 N N . LEU A 1 315 ? -17.144 4.439 25.410 1.00 90.94 315 LEU A N 1
ATOM 2623 C CA . LEU A 1 315 ? -16.314 5.484 26.018 1.00 90.94 315 LEU A CA 1
ATOM 2624 C C . LEU A 1 315 ? -15.499 4.958 27.208 1.00 90.94 315 LEU A C 1
ATOM 2626 O O . LEU A 1 315 ? -14.342 5.336 27.372 1.00 90.94 315 LEU A O 1
ATOM 2630 N N . GLN A 1 316 ? -16.072 4.068 28.022 1.00 93.62 316 GLN A N 1
ATOM 2631 C CA . GLN A 1 316 ? -15.347 3.404 29.107 1.00 93.62 316 GLN A CA 1
ATOM 2632 C C . GLN A 1 316 ? -14.202 2.540 28.573 1.00 93.62 316 GLN A C 1
ATOM 2634 O O . GLN A 1 316 ? -13.111 2.594 29.133 1.00 93.62 316 GLN A O 1
ATOM 2639 N N . MET A 1 317 ? -14.410 1.811 27.471 1.00 93.06 317 MET A N 1
ATOM 2640 C CA . MET A 1 317 ? -13.344 1.044 26.819 1.00 93.06 317 MET A CA 1
ATOM 2641 C C . MET A 1 317 ? -12.192 1.946 26.370 1.00 93.06 317 MET A C 1
ATOM 2643 O O . MET A 1 317 ? -11.040 1.594 26.603 1.00 93.06 317 MET A O 1
ATOM 2647 N N . VAL A 1 318 ? -12.478 3.111 25.776 1.00 91.12 318 VAL A N 1
ATOM 2648 C CA . VAL A 1 318 ? -11.440 4.078 25.365 1.00 91.12 318 VAL A CA 1
ATOM 2649 C C . VAL A 1 318 ? -10.646 4.574 26.567 1.00 91.12 318 VAL A C 1
ATOM 2651 O O . VAL A 1 318 ? -9.420 4.562 26.528 1.00 91.12 318 VAL A O 1
ATOM 2654 N N . VAL A 1 319 ? -11.328 4.972 27.647 1.00 91.50 319 VAL A N 1
ATOM 2655 C CA . VAL A 1 319 ? -10.666 5.438 28.877 1.00 91.50 319 VAL A CA 1
ATOM 2656 C C . VAL A 1 319 ? -9.771 4.342 29.451 1.00 91.50 319 VAL A C 1
ATOM 2658 O O . VAL A 1 319 ? -8.595 4.588 29.695 1.00 91.50 319 VAL A O 1
ATOM 2661 N N . THR A 1 320 ? -10.285 3.118 29.592 1.00 93.62 320 THR A N 1
ATOM 2662 C CA . THR A 1 320 ? -9.495 1.984 30.089 1.00 93.62 320 THR A CA 1
ATOM 2663 C C . THR A 1 320 ? -8.304 1.671 29.183 1.00 93.62 320 THR A C 1
ATOM 2665 O O . THR A 1 320 ? -7.219 1.401 29.685 1.00 93.62 320 THR A O 1
ATOM 2668 N N . ALA A 1 321 ? -8.469 1.728 27.859 1.00 90.06 321 ALA A N 1
ATOM 2669 C CA . ALA A 1 321 ? -7.379 1.492 26.915 1.00 90.06 321 ALA A CA 1
ATOM 2670 C C . ALA A 1 321 ? -6.332 2.619 26.933 1.00 90.06 321 ALA A C 1
ATOM 2672 O O . ALA A 1 321 ? -5.151 2.370 26.713 1.00 90.06 321 ALA A O 1
ATOM 2673 N N . MET A 1 322 ? -6.727 3.859 27.222 1.00 90.81 322 MET A N 1
ATOM 2674 C CA . MET A 1 322 ? -5.786 4.964 27.416 1.00 90.81 322 MET A CA 1
ATOM 2675 C C . MET A 1 322 ? -4.987 4.857 28.725 1.00 90.81 322 MET A C 1
ATOM 2677 O O . MET A 1 322 ? -3.870 5.361 28.776 1.00 90.81 322 MET A O 1
ATOM 2681 N N . GLU A 1 323 ? -5.541 4.222 29.761 1.00 90.25 323 GLU A N 1
ATOM 2682 C CA . GLU A 1 323 ? -4.885 4.033 31.066 1.00 90.25 323 GLU A CA 1
ATOM 2683 C C . GLU A 1 323 ? -3.833 2.905 31.084 1.00 90.25 323 GLU A C 1
ATOM 2685 O O . GLU A 1 323 ? -2.990 2.891 31.983 1.00 90.25 323 GLU A O 1
ATOM 2690 N N . GLN A 1 324 ? -3.897 1.960 30.135 1.00 87.75 324 GLN A N 1
ATOM 2691 C CA . GLN A 1 324 ? -2.995 0.798 30.020 1.00 87.75 324 GLN A CA 1
ATOM 2692 C C . GLN A 1 324 ? -1.701 1.108 29.267 1.00 87.75 324 GLN A C 1
ATOM 2694 O O . GLN A 1 324 ? -0.622 0.758 29.791 1.00 87.75 324 GLN A O 1
#